Protein 7BQI (pdb70)

Organism: Homo sapiens (NCBI:txid9606)

Sequence (174 aa):
NAESQLQRIIRDLQDAVTELSKEFQEAGEPITDDSTSLHKFSYKLEYLLQFDQKEEKATLLGNKKDYWDYFCACLAKVKGANDGIRFVKSISEELRTSLGKKGRAFIRYSLVHQRLADTLQQQCFMNTTKVTSSDWYYARSPFLQPKLSSDIVGQLYEELTEVQFDLASRGFDLDAAWPTF

Foldseek 3Di:
DLLVVLVVLLVQLLVLLVVLLVVCVVVVHADELQDVSVVSNLVSVQCLQQRQWDWDAPPVGATAGSLVLLCVQACPDPPLCPLVVVLVPDPLQDHNQLSVSSSCLVCLQQLNNLVSLVSSLVPLVSVVVTGDDSRLSVPCVRSVSSSVSSNSSSPGHHDYDPDDDRSVVDRRND

B-factor: mean 19.15, std 7.69, range [8.61, 58.33]

Radius of gyration: 15.4 Å; Cα contacts (8 Å, |Δi|>4): 242; chains: 1; bounding box: 31×48×39 Å

GO terms:
  GO:1901098 positive regulation of autophagosome maturation (P, IMP)
  GO:0005764 lysosome (C, IDA)
  GO:0005770 late endosome (C, IDA)
  GO:0005776 autophagosome (C, IDA)
  GO:0072383 plus-end-directed vesicle transport along microtubule (P, IMP)
  GO:0005515 protein binding (F, IPI)
  GO:0016020 membrane (C, HDA)

Solvent-accessible surface area: 9306 Å² total; per-residue (Å²): 157,29,79,75,88,0,47,105,10,4,121,24,0,68,66,0,1,5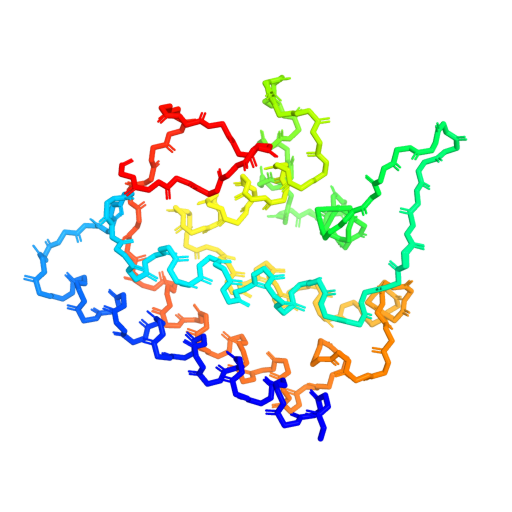0,61,0,29,127,58,34,142,158,57,68,104,44,2,53,12,88,6,116,15,7,60,70,0,2,107,44,1,10,67,0,0,74,22,29,37,57,167,66,57,59,190,166,50,99,178,72,21,0,11,32,0,0,24,58,6,0,30,190,52,206,70,33,7,84,5,3,148,74,0,124,86,34,80,95,16,180,61,16,51,0,49,0,16,7,3,0,11,40,2,3,55,91,57,119,5,1,50,20,0,69,63,0,18,110,50,92,139,16,0,45,61,16,3,119,83,111,0,0,5,55,63,102,181,14,12,73,65,0,8,30,6,1,95,90,6,47,138,4,87,8,94,17,52,84,174,68,65,83,10,31,79,49,5,14,94,185

InterPro domains:
  IPR000306 FYVE zinc finger [PF01363] (1169-1231)
  IPR000306 FYVE zinc finger [SM00064] (1165-1232)
  IPR004012 RUN domain [PF02759] (49-165)
  IPR004012 RUN domain [PS50826] (36-169)
  IPR009038 GOLD domain [PS50866] (1337-1466)
  IPR011011 Zinc finger, FYVE/PHD-type [SSF57903] (1169-1233)
  IPR013083 Zinc finger, RING/FYVE/PHD-type [G3DSA:3.30.40.10] (1159-1238)
  IPR017455 Zinc finger, FYVE-related [PS50178] (1173-1231)
  IPR036598 GOLD domain superfamily [SSF101576] (1362-1476)
  IPR037213 RUN domain superfamily [G3DSA:1.20.58.900] (2-175)
  IPR037213 RUN domain superfamily [SSF140741] (10-172)
  IPR047336 FYCO1, RUN domain [cd17698] (7-164)
  IPR047337 FYCO1, FYVE domain [cd15726] (1170-1227)

Nearest PDB structures (foldseek):
  7bqi-assembly1_A  TM=1.006E+00  e=3.431E-27  Homo sapiens
  2cxf-assembly1_A  TM=8.976E-01  e=2.693E-08  Mus musculus
  2dwg-assembly1_A  TM=8.819E-01  e=3.833E-08  Mus musculus
  8jca-assembly1_B  TM=8.594E-01  e=6.784E-07  Homo sapiens
  4giw-assembly1_B  TM=8.126E-01  e=5.181E-05  Homo sapiens

CATH classification: 1.20.58.900

Secondary structure (DSSP, 8-state):
-HHHHHHHHHHHHHHHHHHHHHHHHHHTS-B-TT-HHHHHHHHHHHHHHHTTBPP-B-TT-PBP-HHHHHHHHHSSSTTS-HHHHHHHT-TT--SHHHHHHHHHHHHHHTT-HHHHHHHHHH-HHHHHHHB-TT-GGG-HHHHHHHHHHHHHHHTS-B---SSSS-TTT-----

Structure (mmCIF, N/CA/C/O backbone):
data_7BQI
#
_entry.id   7BQI
#
_cell.length_a   48.119
_cell.length_b   48.119
_cell.length_c   142.671
_cell.angle_alpha   90.000
_cell.angle_beta   90.000
_cell.angle_gamma   90.000
#
_symmetry.space_group_name_H-M   'P 41 21 2'
#
loop_
_entity.id
_entity.type
_entity.pdbx_description
1 polymer 'FYVE and coiled-coil domain-containing protein 1'
2 water water
#
loop_
_atom_site.group_PDB
_atom_site.id
_atom_site.type_symbol
_atom_site.label_atom_id
_atom_site.label_alt_id
_atom_site.label_comp_id
_atom_site.label_asym_id
_atom_site.label_entity_id
_atom_site.label_seq_id
_atom_site.pdbx_PDB_ins_code
_atom_site.Cartn_x
_atom_site.Cartn_y
_atom_site.Cartn_z
_atom_site.occupancy
_atom_site.B_iso_or_equiv
_atom_site.auth_seq_id
_atom_site.auth_comp_id
_atom_site.auth_asym_id
_atom_site.auth_atom_id
_atom_site.pdbx_PDB_model_num
ATOM 1 N N . ASN A 1 10 ? 43.662 17.144 34.653 1.00 37.31 5 ASN A N 1
ATOM 2 C CA . ASN A 1 10 ? 44.729 17.851 35.439 1.00 36.09 5 ASN A CA 1
ATOM 3 C C . ASN A 1 10 ? 44.360 17.924 36.897 1.00 30.18 5 ASN A C 1
ATOM 4 O O . ASN A 1 10 ? 44.343 16.904 37.648 1.00 29.00 5 ASN A O 1
ATOM 9 N N . ALA A 1 11 ? 44.087 19.167 37.306 1.00 26.98 6 ALA A N 1
ATOM 10 C CA . ALA A 1 11 ? 43.434 19.421 38.571 1.00 25.60 6 ALA A CA 1
ATOM 11 C C . ALA A 1 11 ? 42.156 18.628 38.629 1.00 24.92 6 ALA A C 1
ATOM 12 O O . ALA A 1 11 ? 41.763 18.264 39.721 1.00 22.21 6 ALA A O 1
ATOM 14 N N . GLU A 1 12 ? 41.429 18.451 37.517 1.00 22.22 7 GLU A N 1
ATOM 15 C CA . GLU A 1 12 ? 40.228 17.648 37.430 1.00 21.16 7 GLU A CA 1
ATOM 16 C C . GLU A 1 12 ? 40.538 16.218 37.796 1.00 22.11 7 GLU A C 1
ATOM 17 O O . GLU A 1 12 ? 39.767 15.586 38.533 1.00 19.90 7 GLU A O 1
ATOM 23 N N . SER A 1 13 ? 41.648 15.687 37.278 1.00 20.15 8 SER A N 1
ATOM 24 C CA . SER A 1 13 ? 41.914 14.310 37.553 1.00 21.31 8 SER A CA 1
ATOM 25 C C . SER A 1 13 ? 42.335 14.155 39.031 1.00 16.79 8 SER A C 1
ATOM 26 O O . SER A 1 13 ? 41.883 13.125 39.595 1.00 18.67 8 SER A O 1
ATOM 29 N N . GLN A 1 14 ? 43.127 15.102 39.540 1.00 20.25 9 GLN A N 1
ATOM 30 C CA . GLN A 1 14 ? 43.458 15.069 40.974 1.00 18.50 9 GLN A CA 1
ATOM 31 C C . GLN A 1 14 ? 42.155 15.166 41.861 1.00 18.58 9 GLN A C 1
ATOM 32 O O . GLN A 1 14 ? 41.926 14.351 42.769 1.00 16.88 9 GLN A O 1
ATOM 38 N N . LEU A 1 15 ? 41.213 16.027 41.473 1.00 16.03 10 LEU A N 1
ATOM 39 C CA . LEU A 1 15 ? 39.904 16.121 42.208 1.00 14.99 10 LEU A CA 1
ATOM 40 C C . LEU A 1 15 ? 39.185 14.831 42.259 1.00 16.08 10 LEU A C 1
ATOM 41 O O . LEU A 1 15 ? 38.690 14.427 43.312 1.00 16.31 10 LEU A O 1
ATOM 46 N N . GLN A 1 16 ? 39.041 14.202 41.097 1.00 15.05 11 GLN A N 1
ATOM 47 C CA . GLN A 1 16 ? 38.359 13.001 41.055 1.00 15.60 11 GLN A CA 1
ATOM 48 C C . GLN A 1 16 ? 38.962 11.887 41.930 1.00 14.60 11 GLN A C 1
ATOM 49 O O . GLN A 1 16 ? 38.251 11.094 42.558 1.00 16.52 11 GLN A O 1
ATOM 55 N N . ARG A 1 17 ? 40.304 11.867 41.905 1.00 15.72 12 ARG A N 1
ATOM 56 C CA . ARG A 1 17 ? 40.976 10.927 42.729 1.00 16.22 12 ARG A CA 1
ATOM 57 C C . ARG A 1 17 ? 40.654 11.170 44.245 1.00 13.53 12 ARG A C 1
ATOM 58 O O . ARG A 1 17 ? 40.532 10.251 44.989 1.00 15.34 12 ARG A O 1
ATOM 66 N N . ILE A 1 18 ? 40.712 12.445 44.627 1.00 13.42 13 ILE A N 1
ATOM 67 C CA . ILE A 1 18 ? 40.428 12.783 46.076 1.00 11.83 13 ILE A CA 1
ATOM 68 C C . ILE A 1 18 ? 39.021 12.449 46.454 1.00 13.60 13 ILE A C 1
ATOM 69 O O . ILE A 1 18 ? 38.771 11.861 47.536 1.00 13.86 13 ILE A O 1
ATOM 74 N N . ILE A 1 19 ? 38.050 12.675 45.571 1.00 11.98 14 ILE A N 1
ATOM 75 C CA . ILE A 1 19 ? 36.694 12.253 45.873 1.00 13.77 14 ILE A CA 1
ATOM 76 C C . ILE A 1 19 ? 36.627 10.739 46.068 1.00 14.60 14 ILE A C 1
ATOM 77 O O . ILE A 1 19 ? 35.973 10.270 46.971 1.00 15.35 14 ILE A O 1
ATOM 82 N N . ARG A 1 20 ? 37.367 9.946 45.220 1.00 15.63 15 ARG A N 1
ATOM 83 C CA . ARG A 1 20 ? 37.403 8.525 45.452 1.00 15.93 15 ARG A CA 1
ATOM 84 C C . ARG A 1 20 ? 38.083 8.146 46.741 1.00 14.02 15 ARG A C 1
ATOM 85 O O . ARG A 1 20 ? 37.617 7.198 47.351 1.00 17.77 15 ARG A O 1
ATOM 93 N N . ASP A 1 21 ? 39.179 8.830 47.030 1.00 13.84 16 ASP A N 1
ATOM 94 C CA . ASP A 1 21 ? 39.860 8.611 48.322 1.00 14.36 16 ASP A CA 1
ATOM 95 C C . ASP A 1 21 ? 38.884 8.851 49.523 1.00 15.67 16 ASP A C 1
ATOM 96 O O . ASP A 1 21 ? 38.957 8.104 50.515 1.00 16.14 16 ASP A O 1
ATOM 101 N N . LEU A 1 22 ? 38.105 9.921 49.463 1.00 14.76 17 LEU A N 1
ATOM 102 C CA . LEU A 1 22 ? 37.148 10.181 50.484 1.00 14.49 17 LEU A CA 1
ATOM 103 C C . LEU A 1 22 ? 36.219 9.015 50.595 1.00 16.71 17 LEU A C 1
ATOM 104 O O . LEU A 1 22 ? 35.946 8.555 51.712 1.00 15.42 17 LEU A O 1
ATOM 109 N N . GLN A 1 23 ? 35.658 8.492 49.474 1.00 16.20 18 GLN A N 1
ATOM 110 C CA . GLN A 1 23 ? 34.875 7.295 49.499 1.00 17.64 18 GLN A CA 1
ATOM 111 C C . GLN A 1 23 ? 35.539 6.049 50.144 1.00 19.88 18 GLN A C 1
ATOM 112 O O . GLN A 1 23 ? 34.926 5.336 50.929 1.00 20.95 18 GLN A O 1
ATOM 118 N N . ASP A 1 24 ? 36.785 5.854 49.829 1.00 17.39 19 ASP A N 1
ATOM 119 C CA . ASP A 1 24 ? 37.541 4.697 50.385 1.00 17.98 19 ASP A CA 1
ATOM 120 C C . ASP A 1 24 ? 37.748 4.925 51.891 1.00 16.27 19 ASP A C 1
ATOM 121 O O . ASP A 1 24 ? 37.625 4.003 52.662 1.00 19.99 19 ASP A O 1
ATOM 126 N N . ALA A 1 25 ? 37.959 6.202 52.315 1.00 15.87 20 ALA A N 1
ATOM 127 C CA . ALA A 1 25 ? 38.098 6.442 53.745 1.00 15.08 20 ALA A CA 1
ATOM 128 C C . ALA A 1 25 ? 36.769 6.157 54.459 1.00 14.43 20 ALA A C 1
ATOM 129 O O . ALA A 1 25 ? 36.781 5.603 55.563 1.00 15.10 20 ALA A O 1
ATOM 131 N N . VAL A 1 26 ? 35.630 6.575 53.893 1.00 14.02 21 VAL A N 1
ATOM 132 C CA . VAL A 1 26 ? 34.335 6.335 54.384 1.00 15.96 21 VAL A CA 1
ATOM 133 C C . VAL A 1 26 ? 34.078 4.827 54.509 1.00 14.67 21 VAL A C 1
ATOM 134 O O . VAL A 1 26 ? 33.650 4.351 55.535 1.00 17.90 21 VAL A O 1
ATOM 138 N N . THR A 1 27 ? 34.367 4.103 53.424 1.00 17.32 22 THR A N 1
ATOM 139 C CA . THR A 1 27 ? 34.200 2.650 53.542 1.00 19.20 22 THR A CA 1
ATOM 140 C C . THR A 1 27 ? 35.106 2.030 54.617 1.00 15.64 22 THR A C 1
ATOM 141 O O . THR A 1 27 ? 34.655 1.129 55.266 1.00 18.82 22 THR A O 1
ATOM 145 N N . GLU A 1 28 ? 36.372 2.402 54.678 1.00 16.03 23 GLU A N 1
ATOM 146 C CA . GLU A 1 28 ? 37.238 1.986 55.743 1.00 15.79 23 GLU A CA 1
ATOM 147 C C . GLU A 1 28 ? 36.632 2.218 57.142 1.00 17.46 23 GLU A C 1
ATOM 148 O O . GLU A 1 28 ? 36.687 1.335 57.986 1.00 20.21 23 GLU A O 1
ATOM 154 N N . LEU A 1 29 ? 35.991 3.392 57.389 1.00 18.47 24 LEU A N 1
ATOM 155 C CA . LEU A 1 29 ? 35.499 3.773 58.695 1.00 16.76 24 LEU A CA 1
ATOM 156 C C . LEU A 1 29 ? 34.311 2.914 58.936 1.00 17.99 24 LEU A C 1
ATOM 157 O O . LEU A 1 29 ? 34.165 2.418 60.052 1.00 19.30 24 LEU A O 1
ATOM 162 N N . SER A 1 30 ? 33.496 2.678 57.909 1.00 18.44 25 SER A N 1
ATOM 163 C CA . SER A 1 30 ? 32.316 1.843 58.079 1.00 20.94 25 SER A CA 1
ATOM 164 C C . SER A 1 30 ? 32.733 0.373 58.445 1.00 24.34 25 SER A C 1
ATOM 165 O O . SER A 1 30 ? 32.140 -0.216 59.353 1.00 25.15 25 SER A O 1
ATOM 168 N N . LYS A 1 31 ? 33.805 -0.113 57.802 1.00 20.21 26 LYS A N 1
ATOM 169 C CA . LYS A 1 31 ? 34.315 -1.485 58.032 1.00 23.53 26 LYS A CA 1
ATOM 170 C C . LYS A 1 31 ? 34.975 -1.545 59.366 1.00 26.17 26 LYS A C 1
ATOM 171 O O . LYS A 1 31 ? 34.737 -2.503 60.141 1.00 26.23 26 LYS A O 1
ATOM 177 N N . GLU A 1 32 ? 35.774 -0.491 59.705 1.00 23.23 27 GLU A N 1
ATOM 178 C CA . GLU A 1 32 ? 36.494 -0.482 60.957 1.00 24.68 27 GLU A CA 1
ATOM 179 C C . GLU A 1 32 ? 35.478 -0.514 62.097 1.00 25.06 27 GLU A C 1
ATOM 180 O O . GLU A 1 32 ? 35.725 -1.097 63.161 1.00 26.62 27 GLU A O 1
ATOM 186 N N . PHE A 1 33 ? 34.366 0.209 61.913 1.00 26.27 28 PHE A N 1
ATOM 187 C CA . PHE A 1 33 ? 33.297 0.344 62.865 1.00 23.24 28 PHE A CA 1
ATOM 188 C C . PHE A 1 33 ? 32.679 -1.032 63.098 1.00 24.63 28 PHE A C 1
ATOM 189 O O . PHE A 1 33 ? 32.506 -1.440 64.252 1.00 28.48 28 PHE A O 1
ATOM 197 N N . GLN A 1 34 ? 32.276 -1.650 61.993 1.00 30.54 29 GLN A N 1
ATOM 198 C CA . GLN A 1 34 ? 31.689 -2.978 61.937 1.00 29.38 29 GLN A CA 1
ATOM 199 C C . GLN A 1 34 ? 32.602 -3.983 62.610 1.00 30.21 29 GLN A C 1
ATOM 200 O O . GLN A 1 34 ? 32.186 -4.760 63.418 1.00 32.90 29 GLN A O 1
ATOM 206 N N . GLU A 1 35 ? 33.902 -3.952 62.254 1.00 30.75 30 GLU A N 1
ATOM 207 C CA . GLU A 1 35 ? 34.944 -4.834 62.827 1.00 30.92 30 GLU A CA 1
ATOM 208 C C . GLU A 1 35 ? 35.188 -4.646 64.328 1.00 30.62 30 GLU A C 1
ATOM 209 O O . GLU A 1 35 ? 35.314 -5.650 65.083 1.00 35.27 30 GLU A O 1
ATOM 215 N N . ALA A 1 36 ? 35.332 -3.393 64.754 1.00 31.61 31 ALA A N 1
ATOM 216 C CA . ALA A 1 36 ? 35.677 -2.996 66.138 1.00 29.66 31 ALA A CA 1
ATOM 217 C C . ALA A 1 36 ? 34.510 -3.183 67.050 1.00 33.73 31 ALA A C 1
ATOM 218 O O . ALA A 1 36 ? 34.689 -3.472 68.231 1.00 35.76 31 ALA A O 1
ATOM 220 N N . GLY A 1 37 ? 33.315 -2.951 66.499 1.00 33.78 32 GLY A N 1
ATOM 221 C CA . GLY A 1 37 ? 32.069 -3.140 67.241 1.00 35.80 32 GLY A CA 1
ATOM 222 C C . GLY A 1 37 ? 31.849 -2.052 68.259 1.00 34.46 32 GLY A C 1
ATOM 223 O O . GLY A 1 37 ? 31.051 -2.203 69.208 1.00 31.40 32 GLY A O 1
ATOM 224 N N . GLU A 1 38 ? 32.525 -0.924 68.022 1.00 31.88 33 GLU A N 1
ATOM 225 C CA . GLU A 1 38 ? 32.510 0.228 68.895 1.00 25.19 33 GLU A CA 1
ATOM 226 C C . GLU A 1 38 ? 32.795 1.495 68.092 1.00 24.36 33 GLU A C 1
ATOM 227 O O . GLU A 1 38 ? 33.347 1.412 66.952 1.00 26.39 33 GLU A O 1
ATOM 233 N N . PRO A 1 39 ? 32.499 2.640 68.663 1.00 20.06 34 PRO A N 1
ATOM 234 C CA . PRO A 1 39 ? 32.791 3.944 67.947 1.00 21.52 34 PRO A CA 1
ATOM 235 C C . PRO A 1 39 ? 34.232 4.124 67.571 1.00 20.52 34 PRO A C 1
ATOM 236 O O . PRO A 1 39 ? 35.164 3.715 68.248 1.00 21.17 34 PRO A O 1
ATOM 240 N N . ILE A 1 40 ? 34.386 4.858 66.410 1.00 18.09 35 ILE A N 1
ATOM 241 C CA . ILE A 1 40 ? 35.703 5.198 65.904 1.00 18.21 35 ILE A CA 1
ATOM 242 C C . ILE A 1 40 ? 36.337 6.129 66.861 1.00 15.77 35 ILE A C 1
ATOM 243 O O . ILE A 1 40 ? 35.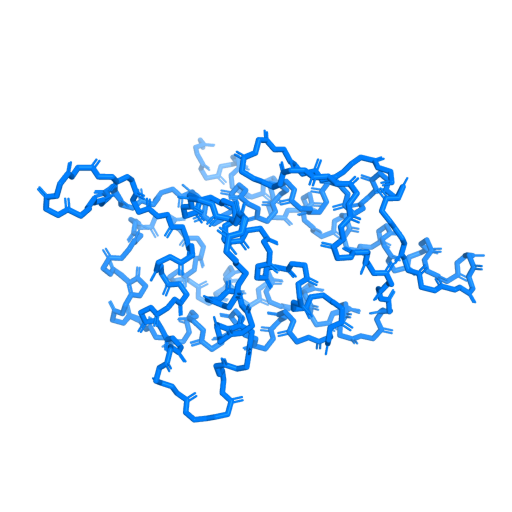677 7.112 67.410 1.00 18.99 35 ILE A O 1
ATOM 248 N N . THR A 1 41 ? 37.589 5.949 67.074 1.00 17.84 36 THR A N 1
ATOM 249 C CA . THR A 1 41 ? 38.376 6.769 67.919 1.00 15.44 36 THR A CA 1
ATOM 250 C C . THR A 1 41 ? 39.558 7.527 67.277 1.00 15.40 36 THR A C 1
ATOM 251 O O . THR A 1 41 ? 39.796 7.259 66.073 1.00 14.86 36 THR A O 1
ATOM 255 N N . ASP A 1 42 ? 40.287 8.401 67.922 1.00 15.84 37 ASP A N 1
ATOM 256 C CA . ASP A 1 42 ? 41.351 9.176 67.348 1.00 19.32 37 ASP A CA 1
ATOM 257 C C . ASP A 1 42 ? 42.618 8.454 66.876 1.00 17.30 37 ASP A C 1
ATOM 258 O O . ASP A 1 42 ? 43.510 9.014 66.201 1.00 19.29 37 ASP A O 1
ATOM 263 N N . ASP A 1 43 ? 42.682 7.203 67.253 1.00 17.70 38 ASP A N 1
ATOM 264 C CA . ASP A 1 43 ? 43.831 6.411 66.756 1.00 18.95 38 ASP A CA 1
ATOM 265 C C . ASP A 1 43 ? 43.531 5.731 65.419 1.00 18.76 38 ASP A C 1
ATOM 266 O O . ASP A 1 43 ? 44.340 4.942 64.885 1.00 19.39 38 ASP A O 1
ATOM 271 N N . SER A 1 44 ? 42.337 5.958 64.855 1.00 14.38 39 SER A N 1
ATOM 272 C CA . SER A 1 44 ? 42.002 5.413 63.543 1.00 14.27 39 SER A CA 1
ATOM 273 C C . SER A 1 44 ? 42.719 6.099 62.420 1.00 13.85 39 SER A C 1
ATOM 274 O O . SER A 1 44 ? 42.542 7.291 62.152 1.00 13.46 39 SER A O 1
ATOM 277 N N . THR A 1 45 ? 43.640 5.418 61.696 1.00 14.42 40 THR A N 1
ATOM 278 C CA . THR A 1 45 ? 44.297 5.979 60.570 1.00 15.86 40 THR A CA 1
ATOM 279 C C . THR A 1 45 ? 43.362 6.293 59.396 1.00 14.36 40 THR A C 1
ATOM 280 O O . THR A 1 45 ? 43.637 7.181 58.541 1.00 13.94 40 THR A O 1
ATOM 284 N N . SER A 1 46 ? 42.246 5.652 59.401 1.00 12.53 41 SER A N 1
ATOM 285 C CA . SER A 1 46 ? 41.275 5.958 58.394 1.00 14.60 41 SER A CA 1
ATOM 286 C C . SER A 1 46 ? 40.477 7.211 58.719 1.00 13.24 41 SER A C 1
ATOM 287 O O . SER A 1 46 ? 40.113 7.963 57.765 1.00 12.64 41 SER A O 1
ATOM 290 N N . LEU A 1 47 ? 40.239 7.533 60.008 1.00 12.87 42 LEU A N 1
ATOM 291 C CA . LEU A 1 47 ? 39.712 8.851 60.368 1.00 12.27 42 LEU A CA 1
ATOM 292 C C . LEU A 1 47 ? 40.675 9.860 59.975 1.00 12.21 42 LEU A C 1
ATOM 293 O O . LEU A 1 47 ? 40.266 10.974 59.463 1.00 11.73 42 LEU A O 1
ATOM 298 N N . HIS A 1 48 ? 41.968 9.666 60.194 1.00 11.67 43 HIS A N 1
ATOM 299 C CA . HIS A 1 48 ? 42.950 10.556 59.778 1.00 12.06 43 HIS A CA 1
ATOM 300 C C . HIS A 1 48 ? 42.978 10.810 58.298 1.00 11.29 43 HIS A C 1
ATOM 301 O O . HIS A 1 48 ? 42.984 11.984 57.863 1.00 11.35 43 HIS A O 1
ATOM 308 N N . LYS A 1 49 ? 42.914 9.740 57.517 1.00 11.33 44 LYS A N 1
ATOM 309 C CA . LYS A 1 49 ? 42.848 9.923 56.061 1.00 12.29 44 LYS A CA 1
ATOM 310 C C . LYS A 1 49 ? 41.529 10.681 55.686 1.00 12.75 44 LYS A C 1
ATOM 311 O O . LYS A 1 49 ? 41.594 11.578 54.859 1.00 11.77 44 LYS A O 1
ATOM 317 N N . PHE A 1 50 ? 40.381 10.270 56.189 1.00 12.39 45 PHE A N 1
ATOM 318 C CA . PHE A 1 50 ? 39.161 10.970 55.938 1.00 12.74 45 PHE A CA 1
ATOM 319 C C . PHE A 1 50 ? 39.248 12.422 56.155 1.00 12.07 45 PHE A C 1
ATOM 320 O O . PHE A 1 50 ? 38.828 13.280 55.340 1.00 11.13 45 PHE A O 1
ATOM 328 N N . SER A 1 51 ? 39.848 12.807 57.306 1.00 10.64 46 SER A N 1
ATOM 329 C CA . SER A 1 51 ? 39.968 14.197 57.679 1.00 10.74 46 SER A CA 1
ATOM 330 C C . SER A 1 51 ? 40.752 14.952 56.672 1.00 11.94 46 SER A C 1
ATOM 331 O O . SER A 1 51 ? 40.428 16.059 56.255 1.00 11.80 46 SER A O 1
ATOM 334 N N . TYR A 1 52 ? 41.909 14.448 56.283 1.00 11.31 47 TYR A N 1
ATOM 335 C CA . TYR A 1 52 ? 42.723 15.049 55.289 1.00 11.48 47 TYR A CA 1
ATOM 336 C C . TYR A 1 52 ? 42.071 15.135 53.891 1.00 10.04 47 TYR A C 1
ATOM 337 O O . TYR A 1 52 ? 42.273 16.177 53.242 1.00 11.46 47 TYR A O 1
ATOM 346 N N . LYS A 1 53 ? 41.371 14.100 53.503 1.00 10.22 48 LYS A N 1
ATOM 347 C CA . LYS A 1 53 ? 40.711 14.184 52.184 1.00 10.44 48 LYS A CA 1
ATOM 348 C C . LYS A 1 53 ? 39.593 15.215 52.161 1.00 10.34 48 LYS A C 1
ATOM 349 O O . LYS A 1 53 ? 39.472 15.993 51.209 1.00 11.28 48 LYS A O 1
ATOM 355 N N . LEU A 1 54 ? 38.856 15.264 53.237 1.00 11.28 49 LEU A N 1
ATOM 356 C CA . LEU A 1 54 ? 37.777 16.288 53.308 1.00 10.09 49 LEU A CA 1
ATOM 357 C C . LEU A 1 54 ? 38.299 17.616 53.366 1.00 10.32 49 LEU A C 1
ATOM 358 O O . LEU A 1 54 ? 37.858 18.564 52.654 1.00 10.36 49 LEU A O 1
ATOM 363 N N . GLU A 1 55 ? 39.444 17.848 54.096 1.00 9.54 50 GLU A N 1
ATOM 364 C CA . GLU A 1 55 ? 40.052 19.118 54.117 1.00 10.71 50 GLU A CA 1
ATOM 365 C C . GLU A 1 55 ? 40.585 19.506 52.737 1.00 10.40 50 GLU A C 1
ATOM 366 O O . GLU A 1 55 ? 40.484 20.695 52.379 1.00 11.00 50 GLU A O 1
ATOM 372 N N . TYR A 1 56 ? 41.226 18.589 52.041 1.00 11.22 51 TYR A N 1
ATOM 373 C CA . TYR A 1 56 ? 41.615 18.830 50.645 1.00 13.28 51 TYR A CA 1
ATOM 374 C C . TYR A 1 56 ? 40.474 19.389 49.837 1.00 10.48 51 TYR A C 1
ATOM 375 O O . TYR A 1 56 ? 40.602 20.415 49.179 1.00 12.19 51 TYR A O 1
ATOM 384 N N . LEU A 1 57 ? 39.347 18.731 49.921 1.00 10.56 52 LEU A N 1
ATOM 385 C CA . LEU A 1 57 ? 38.167 19.187 49.128 1.00 11.43 52 LEU A CA 1
ATOM 386 C C . LEU A 1 57 ? 37.734 20.560 49.576 1.00 11.55 52 LEU A C 1
ATOM 387 O O . LEU A 1 57 ? 37.442 21.462 48.744 1.00 12.25 52 LEU A O 1
ATOM 392 N N . LEU A 1 58 ? 37.746 20.826 50.896 1.00 10.01 53 LEU A N 1
ATOM 393 C CA . LEU A 1 58 ? 37.323 22.095 51.430 1.00 9.63 53 LEU A CA 1
ATOM 394 C C . LEU A 1 58 ? 38.179 23.227 51.045 1.00 11.21 53 LEU A C 1
ATOM 395 O O . LEU A 1 58 ? 37.790 24.413 51.117 1.00 11.82 53 LEU A O 1
ATOM 400 N N . GLN A 1 59 ? 39.456 22.927 50.749 1.00 12.00 54 GLN A N 1
ATOM 401 C CA . GLN A 1 59 ? 40.452 23.933 50.417 1.00 13.41 54 GLN A CA 1
ATOM 402 C C . GLN A 1 59 ? 40.612 24.021 48.866 1.00 14.21 54 GLN A C 1
ATOM 403 O O . GLN A 1 59 ? 41.393 24.925 48.434 1.00 16.17 54 GLN A O 1
ATOM 409 N N . PHE A 1 60 ? 40.009 23.163 48.109 1.00 13.28 55 PHE A N 1
ATOM 410 C CA . PHE A 1 60 ? 40.225 23.031 46.668 1.00 13.99 55 PHE A CA 1
ATOM 411 C C . PHE A 1 60 ? 39.558 24.129 45.939 1.00 15.38 55 PHE A C 1
ATOM 412 O O . PHE A 1 60 ? 38.358 24.247 45.980 1.00 14.62 55 PHE A O 1
ATOM 420 N N . ASP A 1 61 ? 40.348 24.908 45.168 1.00 15.44 56 ASP A N 1
ATOM 421 C CA . ASP A 1 61 ? 39.826 26.044 44.400 1.00 17.06 56 ASP A CA 1
ATOM 422 C C . ASP A 1 61 ? 39.089 27.060 45.274 1.00 15.50 56 ASP A C 1
ATOM 423 O O . ASP A 1 61 ? 38.126 27.695 44.940 1.00 13.91 56 ASP A O 1
ATOM 428 N N . GLN A 1 62 ? 39.565 27.203 46.524 1.00 17.65 57 GLN A N 1
ATOM 429 C CA . GLN A 1 62 ? 39.016 28.097 47.477 1.00 16.89 57 GLN A CA 1
ATOM 430 C C . GLN A 1 62 ? 39.463 29.449 47.145 1.00 17.60 57 GLN A C 1
ATOM 431 O O . GLN A 1 62 ? 40.718 29.619 46.955 1.00 19.66 57 GLN A O 1
ATOM 437 N N . LYS A 1 63 ? 38.628 30.456 47.112 1.00 17.59 58 LYS A N 1
ATOM 438 C CA . LYS A 1 63 ? 39.023 31.840 46.961 1.00 20.26 58 LYS A CA 1
ATOM 439 C C . LYS A 1 63 ? 39.766 32.294 48.211 1.00 20.47 58 LYS A C 1
ATOM 440 O O . LYS A 1 63 ? 39.396 31.873 49.334 1.00 22.92 58 LYS A O 1
ATOM 446 N N A GLU A 1 64 ? 40.753 33.170 48.053 0.50 22.41 59 GLU A N 1
ATOM 447 N N B GLU A 1 64 ? 40.899 32.972 48.088 0.50 21.69 59 GLU A N 1
ATOM 448 C CA A GLU A 1 64 ? 41.556 33.608 49.189 0.50 23.18 59 GLU A CA 1
ATOM 449 C CA B GLU A 1 64 ? 41.670 33.366 49.295 0.50 21.34 59 GLU A CA 1
ATOM 450 C C A GLU A 1 64 ? 40.875 34.754 49.862 0.50 22.19 59 GLU A C 1
ATOM 451 C C B GLU A 1 64 ? 41.086 34.656 49.897 0.50 20.49 59 GLU A C 1
ATOM 452 O O A GLU A 1 64 ? 40.435 35.723 49.176 0.50 23.63 59 GLU A O 1
ATOM 453 O O B GLU A 1 64 ? 40.994 35.642 49.209 0.50 20.23 59 GLU A O 1
ATOM 464 N N . LYS A 1 65 ? 40.753 34.664 51.210 1.00 19.21 60 LYS A N 1
ATOM 465 C CA . LYS A 1 65 ? 40.118 35.767 51.931 1.00 18.49 60 LYS A CA 1
ATOM 466 C C . LYS A 1 65 ? 40.810 35.985 53.268 1.00 16.46 60 LYS A C 1
ATOM 467 O O . LYS A 1 65 ? 41.398 35.071 53.778 1.00 17.26 60 LYS A O 1
ATOM 473 N N . ALA A 1 66 ? 40.626 37.191 53.804 1.00 18.08 61 ALA A N 1
ATOM 474 C CA . ALA A 1 66 ? 41.317 37.564 55.046 1.00 18.62 61 ALA A CA 1
ATOM 475 C C . ALA A 1 66 ? 40.416 38.544 55.799 1.00 18.16 61 ALA A C 1
ATOM 476 O O . ALA A 1 66 ? 39.584 39.233 55.201 1.00 21.08 61 ALA A O 1
ATOM 478 N N . THR A 1 67 ? 40.636 38.753 57.108 1.00 19.82 62 THR A N 1
ATOM 479 C CA . THR A 1 67 ? 40.036 39.886 57.892 1.00 22.73 62 THR A CA 1
ATOM 480 C C . THR A 1 67 ? 40.701 41.223 57.571 1.00 24.90 62 THR A C 1
ATOM 481 O O . THR A 1 67 ? 41.733 41.172 56.955 1.00 18.00 62 THR A O 1
ATOM 485 N N . LEU A 1 68 ? 40.219 42.388 58.015 1.00 22.10 63 LEU A N 1
ATOM 486 C CA . LEU A 1 68 ? 40.875 43.625 57.726 1.00 22.73 63 LEU A CA 1
ATOM 487 C C . LEU A 1 68 ? 42.242 43.742 58.393 1.00 18.88 63 LEU A C 1
ATOM 488 O O . LEU A 1 68 ? 43.079 44.455 57.845 1.00 25.45 63 LEU A O 1
ATOM 493 N N . LEU A 1 69 ? 42.521 42.988 59.435 1.00 20.23 64 LEU A N 1
ATOM 494 C CA . LEU A 1 69 ? 43.881 42.824 60.052 1.00 22.34 64 LEU A CA 1
ATOM 495 C C . LEU A 1 69 ? 44.809 41.806 59.386 1.00 18.00 64 LEU A C 1
ATOM 496 O O . LEU A 1 69 ? 45.986 41.728 59.743 1.00 17.93 64 LEU A O 1
ATOM 501 N N . GLY A 1 70 ? 44.308 41.104 58.400 1.00 17.46 65 GLY A N 1
ATOM 502 C CA . GLY A 1 70 ? 45.117 40.218 57.608 1.00 16.58 65 GLY A CA 1
ATOM 503 C C . GLY A 1 70 ? 45.149 38.755 57.968 1.00 15.51 65 GLY A C 1
ATOM 504 O O . GLY A 1 70 ? 45.831 37.986 57.365 1.00 16.87 65 GLY A O 1
ATOM 505 N N . ASN A 1 71 ? 44.351 38.390 58.963 1.00 17.38 66 ASN A N 1
ATOM 506 C CA . ASN A 1 71 ? 44.359 37.014 59.345 1.00 18.46 66 ASN A CA 1
ATOM 507 C C . ASN A 1 71 ? 43.644 36.163 58.308 1.00 19.19 66 ASN A C 1
ATOM 508 O O . ASN A 1 71 ? 42.657 36.642 57.757 1.00 20.06 66 ASN A O 1
ATOM 513 N N . LYS A 1 72 ? 44.118 34.949 58.104 1.00 19.21 67 LYS A N 1
ATOM 514 C CA . LYS A 1 72 ? 43.599 34.099 57.111 1.00 20.98 67 LYS A CA 1
ATOM 515 C C . LYS A 1 72 ? 42.192 33.619 57.422 1.00 18.47 67 LYS A C 1
ATOM 516 O O . LYS A 1 72 ? 41.957 33.161 58.557 1.00 20.72 67 LYS A O 1
ATOM 522 N N . LYS A 1 73 ? 41.315 33.684 56.458 1.00 16.65 68 LYS A N 1
ATOM 523 C CA . LYS A 1 73 ? 39.991 33.014 56.606 1.00 17.59 68 LYS A CA 1
ATOM 524 C C . LYS A 1 73 ? 40.205 31.637 55.906 1.00 17.03 68 LYS A C 1
ATOM 525 O O . LYS A 1 73 ? 41.081 31.412 55.016 1.00 17.73 68 LYS A O 1
ATOM 531 N N . ASP A 1 74 ? 39.348 30.655 56.185 1.00 13.07 69 ASP A N 1
ATOM 532 C CA . ASP A 1 74 ? 39.399 29.354 55.588 1.00 12.92 69 ASP A CA 1
ATOM 533 C C . ASP A 1 74 ? 37.976 28.781 55.585 1.00 10.31 69 ASP A C 1
ATOM 534 O O . ASP A 1 74 ? 37.014 29.466 55.764 1.00 11.80 69 ASP A O 1
ATOM 539 N N . TYR A 1 75 ? 37.907 27.461 55.379 1.00 10.47 70 TYR A N 1
ATOM 540 C CA . TYR A 1 75 ? 36.570 26.875 55.275 1.00 10.18 70 TYR A CA 1
ATOM 541 C C . TYR A 1 75 ? 35.671 27.021 56.483 1.00 9.01 70 TYR A C 1
ATOM 542 O O . TYR A 1 75 ? 34.451 27.036 56.325 1.00 9.41 70 TYR A O 1
ATOM 551 N N . TRP A 1 76 ? 36.243 27.190 57.675 1.00 9.56 71 TRP A N 1
ATOM 552 C CA . TRP A 1 76 ? 35.457 27.492 58.831 1.00 9.76 71 TRP A CA 1
ATOM 553 C C . TRP A 1 76 ? 34.622 28.717 58.592 1.00 9.90 71 TRP A C 1
ATOM 554 O O . TRP A 1 76 ? 33.420 28.823 58.987 1.00 9.89 71 TRP A O 1
ATOM 565 N N . ASP A 1 77 ? 35.193 29.759 57.977 1.00 10.56 72 ASP A N 1
ATOM 566 C CA . ASP A 1 77 ? 34.557 30.992 57.726 1.00 11.38 72 ASP A CA 1
ATOM 567 C C . ASP A 1 77 ? 33.441 30.812 56.660 1.00 11.63 72 ASP A C 1
ATOM 568 O O . ASP A 1 77 ? 32.385 31.433 56.765 1.0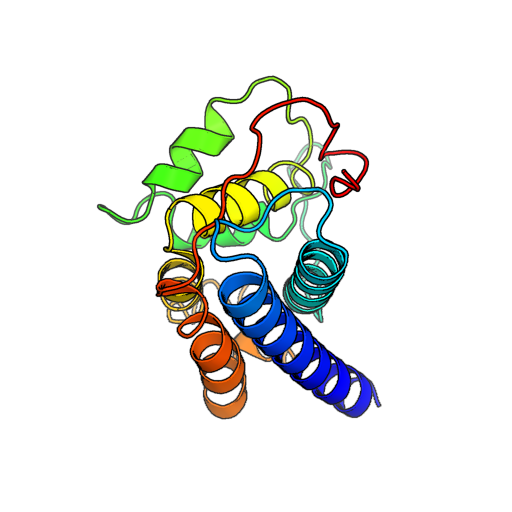0 12.53 72 ASP A O 1
ATOM 573 N N . TYR A 1 78 ? 33.676 29.932 55.692 1.00 10.26 73 TYR A N 1
ATOM 574 C CA . TYR A 1 78 ? 32.603 29.517 54.757 1.00 11.28 73 TYR A CA 1
ATOM 575 C C . TYR A 1 78 ? 31.450 28.886 55.486 1.00 10.04 73 TYR A C 1
ATOM 576 O O . TYR A 1 78 ? 30.277 29.245 55.265 1.00 10.98 73 TYR A O 1
ATOM 585 N N . PHE A 1 79 ? 31.707 27.980 56.430 1.00 9.75 74 PHE A N 1
ATOM 586 C CA . PHE A 1 79 ? 30.648 27.348 57.165 1.00 10.94 74 PHE A CA 1
ATOM 587 C C . PHE A 1 79 ? 29.892 28.381 57.958 1.00 11.26 74 PHE A C 1
ATOM 588 O O . PHE A 1 79 ? 28.623 28.321 58.036 1.00 12.22 74 PHE A O 1
ATOM 596 N N . CYS A 1 80 ? 30.549 29.302 58.601 1.00 10.92 75 CYS A N 1
ATOM 597 C CA . CYS A 1 80 ? 29.856 30.365 59.370 1.00 11.47 75 CYS A CA 1
ATOM 598 C C . CYS A 1 80 ? 28.932 31.208 58.442 1.00 11.58 75 CYS A C 1
ATOM 599 O O . CYS A 1 80 ? 27.778 31.504 58.821 1.00 12.65 75 CYS A O 1
ATOM 602 N N . ALA A 1 81 ? 29.443 31.561 57.321 1.00 12.63 76 ALA A N 1
ATOM 603 C CA . ALA A 1 81 ? 28.695 32.360 56.345 1.00 12.53 76 ALA A CA 1
ATOM 604 C C . ALA A 1 81 ? 27.438 31.632 55.889 1.00 13.04 76 ALA A C 1
ATOM 605 O O . ALA A 1 81 ? 26.353 32.196 55.690 1.00 16.51 76 ALA A O 1
ATOM 607 N N . CYS A 1 82 ? 27.518 30.307 55.742 1.00 11.07 77 CYS A N 1
ATOM 608 C CA . CYS A 1 82 ? 26.362 29.495 55.331 1.00 12.15 77 CYS A CA 1
ATOM 609 C C . CYS A 1 82 ? 25.448 29.241 56.462 1.00 13.64 77 CYS A C 1
ATOM 610 O O . CYS A 1 82 ? 24.176 29.245 56.283 1.00 17.87 77 CYS A O 1
ATOM 613 N N . LEU A 1 83 ? 25.892 28.994 57.627 1.00 14.29 78 LEU A N 1
ATOM 614 C CA . LEU A 1 83 ? 25.089 28.400 58.694 1.00 16.10 78 LEU A CA 1
ATOM 615 C C . LEU A 1 83 ? 24.972 29.216 60.069 1.00 18.06 78 LEU A C 1
ATOM 616 O O . LEU A 1 83 ? 24.169 28.797 60.974 1.00 20.15 78 LEU A O 1
ATOM 621 N N . ALA A 1 84 ? 25.743 30.247 60.363 1.00 18.97 79 ALA A N 1
ATOM 622 C CA . ALA A 1 84 ? 25.810 30.791 61.731 1.00 22.91 79 ALA A CA 1
ATOM 623 C C . ALA A 1 84 ? 24.438 31.282 62.144 1.00 22.74 79 ALA A C 1
ATOM 624 O O . ALA A 1 84 ? 24.096 31.334 63.307 1.00 25.31 79 ALA A O 1
ATOM 626 N N . LYS A 1 85 ? 23.717 31.753 61.154 1.00 27.17 80 LYS A N 1
ATOM 627 C CA . LYS A 1 85 ? 22.334 32.164 61.334 1.00 33.37 80 LYS A CA 1
ATOM 628 C C . LYS A 1 85 ? 21.761 31.273 60.326 1.00 40.90 80 LYS A C 1
ATOM 629 O O . LYS A 1 85 ? 21.849 31.571 59.122 1.00 46.58 80 LYS A O 1
ATOM 635 N N . VAL A 1 86 ? 21.374 30.092 60.800 1.00 35.65 81 VAL A N 1
ATOM 636 C CA . VAL A 1 86 ? 20.367 29.263 60.163 1.00 37.91 81 VAL A CA 1
ATOM 637 C C . VAL A 1 86 ? 19.861 28.515 61.371 1.00 37.37 81 VAL A C 1
ATOM 638 O O . VAL A 1 86 ? 20.628 27.778 62.020 1.00 28.63 81 VAL A O 1
ATOM 642 N N . LYS A 1 87 ? 18.601 28.764 61.756 1.00 40.82 82 LYS A N 1
ATOM 643 C CA . LYS A 1 87 ? 18.124 28.229 63.008 1.00 34.60 82 LYS A CA 1
ATOM 644 C C . LYS A 1 87 ? 18.103 26.704 62.894 1.00 28.31 82 LYS A C 1
ATOM 645 O O . LYS A 1 87 ? 17.712 26.079 61.885 1.00 29.87 82 LYS A O 1
ATOM 651 N N . GLY A 1 88 ? 18.561 26.121 63.936 1.00 23.53 83 GLY A N 1
ATOM 652 C CA . GLY A 1 88 ? 18.756 24.754 64.015 1.00 25.00 83 GLY A CA 1
ATOM 653 C C . GLY A 1 88 ? 20.057 24.196 63.562 1.00 24.00 83 GLY A C 1
ATOM 654 O O . GLY A 1 88 ? 20.362 23.067 63.940 1.00 29.57 83 GLY A O 1
ATOM 655 N N . ALA A 1 89 ? 20.804 24.957 62.762 1.00 20.64 84 ALA A N 1
ATOM 656 C CA . ALA A 1 89 ? 22.002 24.548 62.007 1.00 20.73 84 ALA A CA 1
ATOM 657 C C . ALA A 1 89 ? 23.303 24.997 62.577 1.00 19.54 84 ALA A C 1
ATOM 658 O O . ALA A 1 89 ? 24.363 24.712 61.995 1.00 20.86 84 ALA A O 1
ATOM 660 N N . ASN A 1 90 ? 23.256 25.772 63.635 1.00 17.81 85 ASN A N 1
ATOM 661 C CA . ASN A 1 90 ? 24.407 26.415 64.220 1.00 16.64 85 ASN A CA 1
ATOM 662 C C . ASN A 1 90 ? 24.864 25.902 65.531 1.00 15.72 85 ASN A C 1
ATOM 663 O O . ASN A 1 90 ? 25.740 26.452 66.175 1.00 14.92 85 ASN A O 1
ATOM 668 N N . ASP A 1 91 ? 24.449 24.690 65.944 1.00 15.21 86 ASP A N 1
ATOM 669 C CA . ASP A 1 91 ? 24.961 24.158 67.199 1.00 15.94 86 ASP A CA 1
ATOM 670 C C . ASP A 1 91 ? 26.514 23.984 67.232 1.00 13.53 86 ASP A C 1
ATOM 671 O O . ASP A 1 91 ? 27.191 24.259 68.196 1.00 13.75 86 ASP A O 1
ATOM 676 N N . GLY A 1 92 ? 27.023 23.451 66.154 1.00 14.15 87 GLY A N 1
ATOM 677 C CA . GLY A 1 92 ? 28.457 23.205 66.015 1.00 13.74 87 GLY A CA 1
ATOM 678 C C . GLY A 1 92 ? 29.205 24.552 65.822 1.00 11.53 87 GLY A C 1
ATOM 679 O O . GLY A 1 92 ? 30.317 24.634 66.316 1.00 12.40 87 GLY A O 1
ATOM 680 N N . ILE A 1 93 ? 28.637 25.489 65.162 1.00 11.47 88 ILE A N 1
ATOM 681 C CA . ILE A 1 93 ? 29.205 26.856 65.044 1.00 12.94 88 ILE A CA 1
ATOM 682 C C . ILE A 1 93 ? 29.363 27.423 66.425 1.00 12.09 88 ILE A C 1
ATOM 683 O O . ILE A 1 93 ? 30.445 27.917 66.804 1.00 12.65 88 ILE A O 1
ATOM 688 N N . ARG A 1 94 ? 28.325 27.340 67.252 1.00 12.06 89 ARG A N 1
ATOM 689 C CA . ARG A 1 94 ? 28.387 27.892 68.608 1.00 12.68 89 ARG A CA 1
ATOM 690 C C . ARG A 1 94 ? 29.364 27.118 69.446 1.00 12.69 89 ARG A C 1
ATOM 691 O O . ARG A 1 94 ? 30.100 27.705 70.243 1.00 13.48 89 ARG A O 1
ATOM 699 N N . PHE A 1 95 ? 29.386 25.776 69.329 1.00 12.31 90 PHE A N 1
ATOM 700 C CA . PHE A 1 95 ? 30.313 25.028 70.103 1.00 14.12 90 PHE A CA 1
ATOM 701 C C . PHE A 1 95 ? 31.748 25.495 69.816 1.00 11.68 90 PHE A C 1
ATOM 702 O O . PHE A 1 95 ? 32.525 25.684 70.683 1.00 13.48 90 PHE A O 1
ATOM 710 N N . VAL A 1 96 ? 32.081 25.583 68.518 1.00 11.54 91 VAL A N 1
ATOM 711 C CA . VAL A 1 96 ? 33.490 25.883 68.204 1.00 12.05 91 VAL A CA 1
ATOM 712 C C . VAL A 1 96 ? 33.782 27.259 68.608 1.00 13.46 91 VAL A C 1
ATOM 713 O O . VAL A 1 96 ? 34.899 27.469 69.094 1.00 14.43 91 VAL A O 1
ATOM 717 N N . LYS A 1 97 ? 32.861 28.190 68.429 1.00 13.19 92 LYS A N 1
ATOM 718 C CA . LYS A 1 97 ? 33.077 29.613 68.910 1.00 15.52 92 LYS A CA 1
ATOM 719 C C . LYS A 1 97 ? 33.298 29.687 70.429 1.00 16.61 92 LYS A C 1
ATOM 720 O O . LYS A 1 97 ? 33.906 30.683 70.907 1.00 21.65 92 LYS A O 1
ATOM 726 N N . SER A 1 98 ? 32.927 28.722 71.200 1.00 15.56 93 SER A N 1
ATOM 727 C CA . SER A 1 98 ? 33.123 28.771 72.647 1.00 18.42 93 SER A CA 1
ATOM 728 C C . SER A 1 98 ? 34.414 28.196 73.072 1.00 19.58 93 SER A C 1
ATOM 729 O O . SER A 1 98 ? 34.671 28.217 74.305 1.00 24.75 93 SER A O 1
ATOM 732 N N . ILE A 1 99 ? 35.255 27.677 72.165 1.00 17.25 94 ILE A N 1
ATOM 733 C CA . ILE A 1 99 ? 36.529 27.068 72.558 1.00 19.85 94 ILE A CA 1
ATOM 734 C C . ILE A 1 99 ? 37.576 28.159 72.450 1.00 19.95 94 ILE A C 1
ATOM 735 O O . ILE A 1 99 ? 38.042 28.467 71.360 1.00 19.60 94 ILE A O 1
ATOM 740 N N . SER A 1 100 ? 38.073 28.655 73.573 1.00 21.26 95 SER A N 1
ATOM 741 C CA . SER A 1 100 ? 39.058 29.692 73.548 1.00 21.82 95 SER A CA 1
ATOM 742 C C . SER A 1 100 ? 40.454 29.266 72.980 1.00 18.34 95 SER A C 1
ATOM 743 O O . SER A 1 100 ? 41.109 30.124 72.445 1.00 23.54 95 SER A O 1
ATOM 746 N N A GLU A 1 101 ? 40.765 27.978 73.111 0.50 18.94 96 GLU A N 1
ATOM 747 N N B GLU A 1 101 ? 40.796 27.994 73.072 0.50 19.43 96 GLU A N 1
ATOM 748 C CA A GLU A 1 101 ? 42.074 27.410 72.737 0.50 19.59 96 GLU A CA 1
ATOM 749 C CA B GLU A 1 101 ? 42.140 27.560 72.667 0.50 20.20 96 GLU A CA 1
ATOM 750 C C A GLU A 1 101 ? 42.334 27.490 71.197 0.50 20.65 96 GLU A C 1
ATOM 751 C C B GLU A 1 101 ? 42.271 27.234 71.189 0.50 19.40 96 GLU A C 1
ATOM 752 O O A GLU A 1 101 ? 43.521 27.707 70.763 0.50 20.86 96 GLU A O 1
ATOM 753 O O B GLU A 1 101 ? 43.280 26.792 70.781 0.50 17.32 96 GLU A O 1
ATOM 764 N N . LEU A 1 102 ? 41.220 27.473 70.407 1.00 18.13 97 LEU A N 1
ATOM 765 C CA . LEU A 1 102 ? 41.367 27.437 68.958 1.00 18.28 97 LEU A CA 1
ATOM 766 C C . LEU A 1 102 ? 41.633 28.849 68.460 1.00 18.40 97 LEU A C 1
ATOM 767 O O . LEU A 1 102 ? 40.813 29.718 68.658 1.00 20.22 97 LEU A O 1
ATOM 772 N N . ARG A 1 103 ? 42.768 29.096 67.866 1.00 18.13 98 ARG A N 1
ATOM 773 C CA . ARG A 1 103 ? 43.181 30.355 67.527 1.00 18.09 98 ARG A CA 1
ATOM 774 C C . ARG A 1 103 ? 43.069 30.810 66.053 1.00 20.54 98 ARG A C 1
ATOM 775 O O . ARG A 1 103 ? 43.200 31.936 65.689 1.00 20.15 98 ARG A O 1
ATOM 783 N N . THR A 1 104 ? 42.947 29.811 65.218 1.00 16.54 99 THR A N 1
ATOM 784 C CA . THR A 1 104 ? 42.985 29.999 63.807 1.00 15.14 99 THR A CA 1
ATOM 785 C C . THR A 1 104 ? 41.660 29.451 63.104 1.00 13.35 99 THR A C 1
ATOM 786 O O . THR A 1 104 ? 41.109 28.499 63.647 1.00 12.60 99 THR A O 1
ATOM 790 N N . SER A 1 105 ? 41.428 29.935 61.921 1.00 13.17 100 SER A N 1
ATOM 791 C CA . SER A 1 105 ? 40.277 29.402 61.131 1.00 12.03 100 SER A CA 1
ATOM 792 C C . SER A 1 105 ? 40.589 27.994 60.803 1.00 12.90 100 SER A C 1
ATOM 793 O O . SER A 1 105 ? 39.581 27.222 60.777 1.00 11.59 100 SER A O 1
ATOM 796 N N . LEU A 1 106 ? 41.819 27.533 60.505 1.00 11.73 101 LEU A N 1
ATOM 797 C CA . LEU A 1 106 ? 42.035 26.194 60.203 1.00 11.85 101 LEU A CA 1
ATOM 798 C C . LEU A 1 106 ? 41.572 25.374 61.401 1.00 12.82 101 LEU A C 1
ATOM 799 O O . LEU A 1 106 ? 40.926 24.312 61.175 1.00 12.46 101 LEU A O 1
ATOM 804 N N . GLY A 1 107 ? 42.092 25.702 62.634 1.00 11.48 102 GLY A N 1
ATOM 805 C CA . GLY A 1 107 ? 41.799 24.908 63.728 1.00 12.85 102 GLY A CA 1
ATOM 806 C C . GLY A 1 107 ? 40.263 24.813 64.075 1.00 10.65 102 GLY A C 1
ATOM 807 O O . GLY A 1 107 ? 39.762 23.736 64.415 1.00 11.51 102 GLY A O 1
ATOM 808 N N A LYS A 1 108 ? 39.634 25.944 63.930 0.50 11.88 103 LYS A N 1
ATOM 809 N N B LYS A 1 108 ? 39.623 25.910 63.921 0.50 11.41 103 LYS A N 1
ATOM 810 C CA A LYS A 1 108 ? 38.182 26.027 64.158 0.50 10.65 103 LYS A CA 1
ATOM 811 C CA B LYS A 1 108 ? 38.186 25.917 64.174 0.50 9.85 103 LYS A CA 1
ATOM 812 C C A LYS A 1 108 ? 37.439 25.131 63.188 0.50 10.40 103 LYS A C 1
ATOM 813 C C B LYS A 1 108 ? 37.438 25.097 63.186 0.50 10.04 103 LYS A C 1
ATOM 814 O O A LYS A 1 108 ? 36.505 24.420 63.554 0.50 10.76 103 LYS A O 1
ATOM 815 O O B LYS A 1 108 ? 36.499 24.392 63.538 0.50 10.43 103 LYS A O 1
ATOM 826 N N . GLY A 1 109 ? 37.829 25.152 61.915 1.00 9.98 104 GLY A N 1
ATOM 827 C CA . GLY A 1 109 ? 37.206 24.316 60.938 1.00 9.11 104 GLY A CA 1
ATOM 828 C C . GLY A 1 109 ? 37.377 22.832 61.233 1.00 8.61 104 GLY A C 1
ATOM 829 O O . GLY A 1 109 ? 36.450 22.036 61.054 1.00 9.55 104 GLY A O 1
ATOM 830 N N . ARG A 1 110 ? 38.581 22.440 61.693 1.00 9.46 105 ARG A N 1
ATOM 831 C CA . ARG A 1 110 ? 38.821 21.028 62.065 1.00 9.92 105 ARG A CA 1
ATOM 832 C C . ARG A 1 110 ? 37.897 20.649 63.255 1.00 9.66 105 ARG A C 1
ATOM 833 O O . ARG A 1 110 ? 37.398 19.507 63.290 1.00 10.97 105 ARG A O 1
ATOM 841 N N . ALA A 1 111 ? 37.837 21.521 64.258 1.00 10.49 106 ALA A N 1
ATOM 842 C CA . ALA A 1 111 ? 36.964 21.273 65.387 1.00 10.08 106 ALA A CA 1
ATOM 843 C C . ALA A 1 111 ? 35.539 21.100 64.943 1.00 10.87 106 ALA A C 1
ATOM 844 O O . ALA A 1 111 ? 34.804 20.252 65.495 1.00 11.29 106 ALA A O 1
ATOM 846 N N . PHE A 1 112 ? 35.109 21.934 63.982 1.00 10.08 107 PHE A N 1
ATOM 847 C CA . PHE A 1 112 ? 33.726 21.784 63.519 1.00 9.37 107 PHE A CA 1
ATOM 848 C C . PHE A 1 112 ? 33.482 20.462 62.822 1.00 9.57 107 PHE A C 1
ATOM 849 O O . PHE A 1 112 ? 32.432 19.841 63.002 1.00 9.73 107 PHE A O 1
ATOM 857 N N . ILE A 1 113 ? 34.431 20.041 61.997 1.00 9.16 108 ILE A N 1
ATOM 858 C CA . ILE A 1 113 ? 34.286 18.713 61.347 1.00 9.85 108 ILE A CA 1
ATOM 859 C C . ILE A 1 113 ? 34.177 17.618 62.401 1.00 10.14 108 ILE A C 1
ATOM 860 O O . ILE A 1 113 ? 33.317 16.734 62.282 1.00 10.99 108 ILE A O 1
ATOM 865 N N . ARG A 1 114 ? 35.053 17.695 63.422 1.00 9.93 109 ARG A N 1
ATOM 866 C CA . ARG A 1 114 ? 35.064 16.602 64.420 1.00 10.23 109 ARG A CA 1
ATOM 867 C C . ARG A 1 114 ? 33.766 16.644 65.263 1.00 9.77 109 ARG A C 1
ATOM 868 O O . ARG A 1 114 ? 33.241 15.583 65.556 1.00 12.46 109 ARG A O 1
ATOM 876 N N . TYR A 1 115 ? 33.306 17.837 65.618 1.00 10.84 110 TYR A N 1
ATOM 877 C CA . TYR A 1 115 ? 32.049 17.930 66.308 1.00 12.30 110 TYR A CA 1
ATOM 878 C C . TYR A 1 115 ? 30.938 17.324 65.503 1.00 13.06 110 TYR A C 1
ATOM 879 O O . TYR A 1 115 ? 30.030 16.560 65.996 1.00 12.32 110 TYR A O 1
ATOM 888 N N . SER A 1 116 ? 30.920 17.602 64.191 1.00 11.08 111 SER A N 1
ATOM 889 C CA . SER A 1 116 ? 29.897 17.124 63.288 1.00 11.67 111 SER A CA 1
ATOM 890 C C . SER A 1 116 ? 29.930 15.581 63.223 1.00 11.42 111 SER A C 1
ATOM 891 O O . SER A 1 116 ? 28.839 14.970 63.200 1.00 13.12 111 SER A O 1
ATOM 894 N N . LEU A 1 117 ? 31.123 15.022 63.119 1.00 11.20 112 LEU A N 1
ATOM 895 C CA . LEU A 1 117 ? 31.254 13.527 63.162 1.00 11.20 112 LEU A CA 1
ATOM 896 C C . LEU A 1 117 ? 30.707 12.936 64.448 1.00 12.41 112 LEU A C 1
ATOM 897 O O . LEU A 1 117 ? 29.996 11.952 64.399 1.00 13.06 112 LEU A O 1
ATOM 902 N N . VAL A 1 118 ? 31.058 13.507 65.569 1.00 12.09 113 VAL A N 1
ATOM 903 C CA . VAL A 1 118 ? 30.611 13.014 66.868 1.00 13.88 113 VAL A CA 1
ATOM 904 C C . VAL A 1 118 ? 29.093 13.026 66.913 1.00 14.69 113 VAL A C 1
ATOM 905 O O . VAL A 1 118 ? 28.449 12.077 67.481 1.00 15.78 113 VAL A O 1
ATOM 909 N N . HIS A 1 119 ? 28.441 14.105 66.431 1.00 12.46 114 HIS A N 1
ATOM 910 C CA . HIS A 1 119 ? 27.040 14.253 66.449 1.00 11.95 114 HIS A CA 1
ATOM 911 C C . HIS A 1 119 ? 26.294 13.692 65.247 1.00 13.47 114 HIS A C 1
ATOM 912 O O . HIS A 1 119 ? 25.129 13.804 65.168 1.00 14.58 114 HIS A O 1
ATOM 919 N N . GLN A 1 120 ? 27.013 13.022 64.335 1.00 12.67 115 GLN A N 1
ATOM 920 C CA . GLN A 1 120 ? 26.416 12.361 63.220 1.00 14.38 115 GLN A CA 1
ATOM 921 C C . GLN A 1 120 ? 25.685 13.309 62.311 1.00 13.68 115 GLN A C 1
ATOM 922 O O . GLN A 1 120 ? 24.694 12.993 61.643 1.00 15.30 115 GLN A O 1
ATOM 928 N N . ARG A 1 121 ? 26.209 14.542 62.140 1.00 12.29 116 ARG A N 1
ATOM 929 C CA . ARG A 1 121 ? 25.572 15.586 61.383 1.00 11.53 116 ARG A CA 1
ATOM 930 C C . ARG A 1 121 ? 26.415 16.045 60.169 1.00 12.58 116 ARG A C 1
ATOM 931 O O . ARG A 1 121 ? 26.017 17.036 59.515 1.00 12.78 116 ARG A O 1
ATOM 939 N N . LEU A 1 122 ? 27.568 15.414 59.876 1.00 11.32 117 LEU A N 1
ATOM 940 C CA . LEU A 1 122 ? 28.415 16.043 58.866 1.00 11.92 117 LEU A CA 1
ATOM 941 C C . LEU A 1 122 ? 27.775 16.201 57.530 1.00 10.59 117 LEU A C 1
ATOM 942 O O . LEU A 1 122 ? 27.860 17.230 56.879 1.00 11.28 117 LEU A O 1
ATOM 947 N N . ALA A 1 123 ? 27.280 15.105 57.022 1.00 10.63 118 ALA A N 1
ATOM 948 C CA . ALA A 1 123 ? 26.610 15.175 55.757 1.00 11.44 118 ALA A CA 1
ATOM 949 C C . ALA A 1 123 ? 25.507 16.233 55.625 1.00 13.09 118 ALA A C 1
ATOM 950 O O . ALA A 1 123 ? 25.414 16.979 54.664 1.00 11.95 118 ALA A O 1
ATOM 952 N N . ASP A 1 124 ? 24.705 16.332 56.641 1.00 12.52 119 ASP A N 1
ATOM 953 C CA . ASP A 1 124 ? 23.563 17.262 56.629 1.00 11.58 119 ASP A CA 1
ATOM 954 C C . ASP A 1 124 ? 24.031 18.696 56.651 1.00 12.75 119 ASP A C 1
ATOM 955 O O . ASP A 1 124 ? 23.550 19.590 55.949 1.00 13.84 119 ASP A O 1
ATOM 960 N N . THR A 1 125 ? 25.087 18.883 57.442 1.00 11.36 120 THR A N 1
ATOM 961 C CA . THR A 1 125 ? 25.656 20.271 57.564 1.00 12.66 120 THR A CA 1
ATOM 962 C C . THR A 1 125 ? 26.283 20.700 56.267 1.00 10.77 120 THR A C 1
ATOM 963 O O . THR A 1 125 ? 26.054 21.822 55.779 1.00 11.62 120 THR A O 1
ATOM 967 N N . LEU A 1 126 ? 27.030 19.835 55.636 1.00 11.56 121 LEU A N 1
ATOM 968 C CA . LEU A 1 126 ? 27.633 20.174 54.335 1.00 12.11 121 LEU A CA 1
ATOM 969 C C . LEU A 1 126 ? 26.695 20.275 53.233 1.00 11.51 121 LEU A C 1
ATOM 970 O O . LEU A 1 126 ? 26.751 21.202 52.410 1.00 11.79 121 LEU A O 1
ATOM 975 N N . GLN A 1 127 ? 25.624 19.420 53.217 1.00 10.21 122 GLN A N 1
ATOM 976 C CA . GLN A 1 127 ? 24.599 19.541 52.256 1.00 10.80 122 GLN A CA 1
ATOM 977 C C . GLN A 1 127 ? 23.965 20.944 52.336 1.00 10.34 122 GLN A C 1
ATOM 978 O O . GLN A 1 127 ? 23.624 21.576 51.331 1.00 11.20 122 GLN A O 1
ATOM 984 N N A GLN A 1 128 ? 23.746 21.406 53.571 0.50 11.03 123 GLN A N 1
ATOM 985 N N B GLN A 1 128 ? 23.752 21.415 53.548 0.50 11.25 123 GLN A N 1
ATOM 986 C CA A GLN A 1 12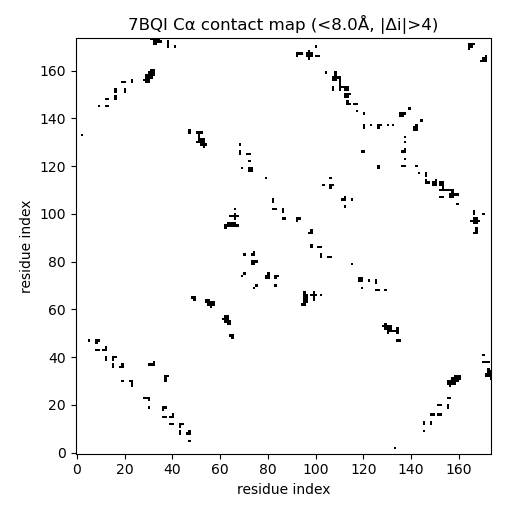8 ? 23.106 22.700 53.801 0.50 12.38 123 GLN A CA 1
ATOM 987 C CA B GLN A 1 128 ? 23.134 22.703 53.705 0.50 12.54 123 GLN A CA 1
ATOM 988 C C A GLN A 1 128 ? 24.013 23.820 53.288 0.50 11.51 123 GLN A C 1
ATOM 989 C C B GLN A 1 128 ? 24.032 23.823 53.233 0.50 11.77 123 GLN A C 1
ATOM 990 O O A GLN A 1 128 ? 23.559 24.800 52.719 0.50 13.41 123 GLN A O 1
ATOM 991 O O B GLN A 1 128 ? 23.593 24.806 52.660 0.50 13.36 123 GLN A O 1
ATOM 1002 N N . CYS A 1 129 ? 25.349 23.716 53.459 1.00 10.43 124 CYS A N 1
ATOM 1003 C CA . CYS A 1 129 ? 26.302 24.676 52.898 1.00 10.71 124 CYS A CA 1
ATOM 1004 C C . CYS A 1 129 ? 26.286 24.732 51.419 1.00 10.08 124 CYS A C 1
ATOM 1005 O O . CYS A 1 129 ? 26.131 25.760 50.798 1.00 10.94 124 CYS A O 1
ATOM 1008 N N . PHE A 1 130 ? 26.301 23.580 50.749 1.00 10.57 125 PHE A N 1
ATOM 1009 C CA . PHE A 1 130 ? 26.438 23.549 49.325 1.00 10.51 125 PHE A CA 1
ATOM 1010 C C . PHE A 1 130 ? 25.137 23.936 48.681 1.00 12.26 125 PHE A C 1
ATOM 1011 O O . PHE A 1 130 ? 25.114 24.381 47.529 1.00 13.62 125 PHE A O 1
ATOM 1019 N N . MET A 1 131 ? 24.048 23.846 49.386 1.00 12.67 126 MET A N 1
ATOM 1020 C CA . ME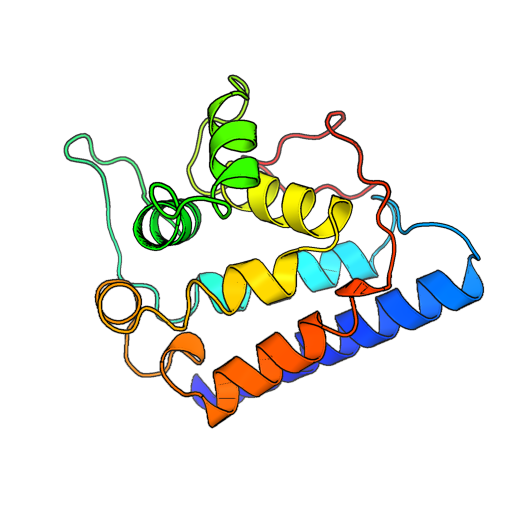T A 1 131 ? 22.798 24.337 48.830 1.00 14.12 126 MET A CA 1
ATOM 1021 C C . MET A 1 131 ? 22.785 25.857 48.642 1.00 15.43 126 MET A C 1
ATOM 1022 O O . MET A 1 131 ? 22.002 26.392 47.822 1.00 16.18 126 MET A O 1
ATOM 1027 N N . ASN A 1 132 ? 23.575 26.546 49.502 1.00 12.45 127 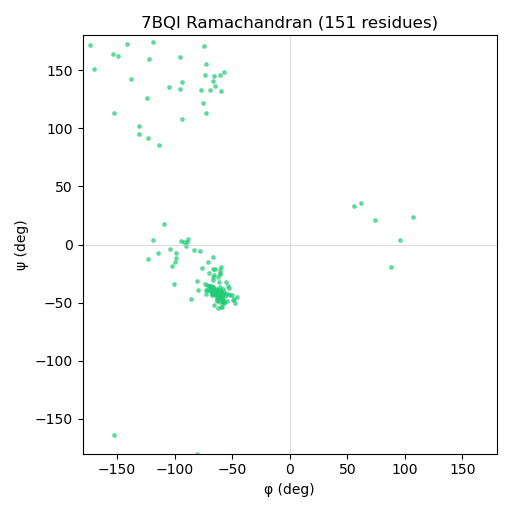ASN A N 1
ATOM 1028 C CA . ASN A 1 132 ? 23.698 27.961 49.382 1.00 12.66 127 ASN A CA 1
ATOM 1029 C C . ASN A 1 132 ? 24.662 28.296 48.310 1.00 11.94 127 ASN A C 1
ATOM 1030 O O . ASN A 1 132 ? 25.856 28.432 48.461 1.00 12.53 127 ASN A O 1
ATOM 1035 N N A THR A 1 133 ? 24.088 28.396 47.105 0.50 14.34 128 THR A N 1
ATOM 1036 N N B THR A 1 133 ? 24.166 28.449 47.067 0.50 13.94 128 THR A N 1
ATOM 1037 C CA A THR A 1 133 ? 24.796 28.705 45.892 0.50 14.94 128 THR A CA 1
ATOM 1038 C CA B THR A 1 133 ? 25.051 28.728 45.927 0.50 13.96 128 THR A CA 1
ATOM 1039 C C A THR A 1 133 ? 25.496 30.050 45.885 0.50 12.77 128 THR A C 1
ATOM 1040 C C B THR A 1 133 ? 25.592 30.107 45.913 0.50 12.43 128 THR A C 1
ATOM 1041 O O A THR A 1 133 ? 26.608 30.196 45.337 0.50 14.31 128 THR A O 1
ATOM 1042 O O B THR A 1 133 ? 26.714 30.328 45.440 0.50 14.43 128 THR A O 1
ATOM 1049 N N . LYS A 1 134 ? 24.865 31.006 46.521 1.00 13.93 129 LYS A N 1
ATOM 1050 C CA . LYS A 1 134 ? 25.350 32.395 46.626 1.00 14.26 129 LYS A CA 1
ATOM 1051 C C . LYS A 1 134 ? 26.665 32.435 47.440 1.00 14.91 129 LYS A C 1
ATOM 1052 O O . LYS A 1 134 ? 27.638 32.866 46.976 1.00 15.38 129 LYS A O 1
ATOM 1058 N N . VAL A 1 135 ? 26.601 31.863 48.651 1.00 13.67 130 VAL A N 1
ATOM 1059 C CA . VAL A 1 135 ? 27.807 31.831 49.455 1.00 14.23 130 VAL A CA 1
ATOM 1060 C C . VAL A 1 135 ? 28.859 30.949 48.888 1.00 13.70 130 VAL A C 1
ATOM 1061 O O . VAL A 1 135 ? 30.099 31.274 48.865 1.00 13.61 130 VAL A O 1
ATOM 1065 N N . THR A 1 136 ? 28.529 29.740 48.376 1.00 12.51 131 THR A N 1
ATOM 1066 C CA . THR A 1 136 ? 29.500 28.863 47.803 1.00 13.48 131 THR A CA 1
ATOM 1067 C C . THR A 1 136 ? 30.217 29.469 46.636 1.00 13.17 131 THR A C 1
ATOM 1068 O O . THR A 1 136 ? 31.439 29.367 46.530 1.00 13.43 131 THR A O 1
ATOM 1072 N N A SER A 1 137 ? 29.487 30.149 45.759 0.50 15.24 132 SER A N 1
ATOM 1073 N N B SER A 1 137 ? 29.489 30.100 45.723 0.50 14.35 132 SER A N 1
ATOM 1074 C CA A SER A 1 137 ? 30.143 30.834 44.623 0.50 16.51 132 SER A CA 1
ATOM 1075 C CA B SER A 1 137 ? 30.170 30.724 44.573 0.50 14.55 132 SER A CA 1
ATOM 1076 C C A SER A 1 137 ? 31.058 31.970 45.058 0.50 17.48 132 SER A C 1
ATOM 1077 C C B SER A 1 137 ? 31.024 31.957 45.024 0.50 16.52 132 SER A C 1
ATOM 1078 O O A SER A 1 137 ? 32.099 32.261 44.408 0.50 18.69 132 SER A O 1
ATOM 1079 O O B SER A 1 137 ? 32.038 32.271 44.343 0.50 18.47 132 SER A O 1
ATOM 1084 N N . ASP A 1 138 ? 30.725 32.631 46.132 1.00 15.82 133 ASP A N 1
ATOM 1085 C CA . ASP A 1 138 ? 31.587 33.694 46.689 1.00 19.31 133 ASP A CA 1
ATOM 1086 C C . ASP A 1 138 ? 32.941 33.132 47.251 1.00 17.84 133 ASP A C 1
ATOM 1087 O O . ASP A 1 138 ? 33.968 33.817 47.405 1.00 18.88 133 ASP A O 1
ATOM 1092 N N . TRP A 1 139 ? 32.903 31.845 47.677 1.00 14.94 134 TRP A N 1
ATOM 1093 C CA . TRP A 1 139 ? 34.103 31.143 48.301 1.00 14.07 134 TRP A CA 1
ATOM 1094 C C . TRP A 1 139 ? 34.855 30.262 47.422 1.00 13.82 134 TRP A C 1
ATOM 1095 O O . TRP A 1 139 ? 36.021 29.922 47.834 1.00 14.36 134 TRP A O 1
ATOM 1106 N N . TYR A 1 140 ? 34.396 29.831 46.257 1.00 13.14 135 TYR A N 1
ATOM 1107 C CA . TYR A 1 140 ? 35.011 28.812 45.482 1.00 13.23 135 TYR A CA 1
ATOM 1108 C C . TYR A 1 140 ? 35.026 29.182 43.971 1.00 15.01 135 TYR A C 1
ATOM 1109 O O . TYR A 1 140 ? 34.019 29.647 43.474 1.00 16.29 135 TYR A O 1
ATOM 1118 N N . TYR A 1 141 ? 36.108 28.817 43.365 1.00 16.06 136 TYR A N 1
ATOM 1119 C CA . TYR A 1 141 ? 36.225 28.853 41.844 1.00 19.08 136 TYR A CA 1
ATOM 1120 C C . TYR A 1 141 ? 35.560 27.609 41.230 1.00 20.35 136 TYR A C 1
ATOM 1121 O O . TYR A 1 141 ? 35.042 26.656 41.944 1.00 19.13 136 TYR A O 1
ATOM 1130 N N . ALA A 1 142 ? 35.619 27.556 39.881 1.00 24.55 137 ALA A N 1
ATOM 1131 C CA . ALA A 1 142 ? 34.650 26.808 39.126 1.00 23.42 137 ALA A CA 1
ATOM 1132 C C . ALA A 1 142 ? 34.683 25.339 39.315 1.00 18.22 137 ALA A C 1
ATOM 1133 O O . ALA A 1 142 ? 33.538 24.650 39.394 1.00 20.68 137 ALA A O 1
ATOM 1135 N N . ARG A 1 143 ? 35.907 24.911 39.463 1.00 19.59 138 ARG A N 1
ATOM 1136 C CA . ARG A 1 143 ? 36.188 23.479 39.460 1.00 19.68 138 ARG A CA 1
ATOM 1137 C C . ARG A 1 143 ? 35.801 22.894 40.815 1.00 14.51 138 ARG A C 1
ATOM 1138 O O . ARG A 1 143 ? 35.896 21.712 40.950 1.00 17.32 138 ARG A O 1
ATOM 1146 N N . SER A 1 144 ? 35.408 23.667 41.802 1.00 16.17 139 SER A N 1
ATOM 1147 C CA . SER A 1 144 ? 35.066 23.096 43.130 1.00 13.57 139 SER A CA 1
ATOM 1148 C C . SER A 1 144 ? 33.935 22.116 42.940 1.00 15.16 139 SER A C 1
ATOM 1149 O O . SER A 1 144 ? 32.920 22.512 42.282 1.00 13.79 139 SER A O 1
ATOM 1152 N N . PRO A 1 145 ? 33.982 20.916 43.476 1.00 13.22 140 PRO A N 1
ATOM 1153 C CA . PRO A 1 145 ? 32.870 20.060 43.399 1.00 14.23 140 PRO A CA 1
ATOM 1154 C C . PRO A 1 145 ? 31.666 20.643 44.061 1.00 11.91 140 PRO A C 1
ATOM 1155 O O . PRO A 1 145 ? 30.548 20.181 43.796 1.00 13.37 140 PRO A O 1
ATOM 1159 N N . PHE A 1 146 ? 31.845 21.607 44.985 1.00 12.24 141 PHE A N 1
ATOM 1160 C CA . PHE A 1 146 ? 30.652 22.073 45.768 1.00 12.74 141 PHE A CA 1
ATOM 1161 C C . PHE A 1 146 ? 29.689 22.879 44.904 1.00 13.75 141 PHE A C 1
ATOM 1162 O O . PHE A 1 146 ? 28.564 23.070 45.337 1.00 12.98 141 PHE A O 1
ATOM 1170 N N . LEU A 1 147 ? 30.135 23.309 43.749 1.00 15.18 142 LEU A N 1
ATOM 1171 C CA . LEU A 1 147 ? 29.237 24.076 42.873 1.00 14.67 142 LEU A CA 1
ATOM 1172 C C . LEU A 1 147 ? 28.461 23.164 41.851 1.00 15.61 142 LEU A C 1
ATOM 1173 O O . LEU A 1 147 ? 27.672 23.714 41.026 1.00 19.39 142 LEU A O 1
ATOM 1178 N N . GLN A 1 148 ? 28.645 21.823 41.909 1.00 15.23 143 GLN A N 1
ATOM 1179 C CA . GLN A 1 148 ? 28.250 20.932 40.859 1.00 14.92 143 GLN A CA 1
ATOM 1180 C C . GLN A 1 148 ? 27.448 19.775 41.563 1.00 17.24 143 GLN A C 1
ATOM 1181 O O . GLN A 1 148 ? 28.068 18.933 42.141 1.00 15.26 143 GLN A O 1
ATOM 1187 N N . PRO A 1 149 ? 26.093 19.754 41.529 1.00 15.42 144 PRO A N 1
ATOM 1188 C CA . PRO A 1 149 ? 25.471 18.597 42.248 1.00 16.52 144 PRO A CA 1
ATOM 1189 C C . PRO A 1 149 ? 25.929 17.285 41.894 1.00 14.66 144 PRO A C 1
ATOM 1190 O O . PRO A 1 149 ? 25.891 16.391 42.720 1.00 16.51 144 PRO A O 1
ATOM 1194 N N . LYS A 1 150 ? 26.209 17.064 40.547 1.00 15.94 145 LYS A N 1
ATOM 1195 C CA . LYS A 1 150 ? 26.735 15.795 40.195 1.00 17.53 145 LYS A CA 1
ATOM 1196 C C . LYS A 1 150 ? 27.871 15.354 41.153 1.00 16.98 145 LYS A C 1
ATOM 1197 O O . LYS A 1 150 ? 27.999 14.170 41.468 1.00 19.99 145 LYS A O 1
ATOM 1203 N N . LEU A 1 151 ? 28.769 16.227 41.448 1.00 16.81 146 LEU A N 1
ATOM 1204 C CA . LEU A 1 151 ? 29.896 15.974 42.359 1.00 14.65 146 LEU A CA 1
ATOM 1205 C C . LEU A 1 151 ? 29.574 16.205 43.842 1.00 15.50 146 LEU A C 1
ATOM 1206 O O . LEU A 1 151 ? 29.998 15.353 44.671 1.00 15.76 146 LEU A O 1
ATOM 1211 N N . SER A 1 152 ? 28.933 17.332 44.160 1.00 13.56 147 SER A N 1
ATOM 1212 C CA . SER A 1 152 ? 28.577 17.539 45.572 1.00 12.83 147 SER A CA 1
ATOM 1213 C C . SER A 1 152 ? 27.711 16.508 46.246 1.00 13.39 147 SER A C 1
ATOM 1214 O O . SER A 1 152 ? 27.953 16.104 47.327 1.00 15.15 147 SER A O 1
ATOM 1217 N N . SER A 1 153 ? 26.679 15.948 45.494 1.00 14.04 148 SER A N 1
ATOM 1218 C CA . SER A 1 153 ? 25.865 14.769 46.008 1.00 14.33 148 SER A CA 1
ATOM 1219 C C . SER A 1 153 ? 26.569 13.504 46.069 1.00 12.19 148 SER A C 1
ATOM 1220 O O . SER A 1 153 ? 26.223 12.630 46.803 1.00 14.99 148 SER A O 1
ATOM 1223 N N . ASP A 1 154 ? 27.634 13.377 45.214 1.00 15.97 149 ASP A N 1
ATOM 1224 C CA . ASP A 1 154 ? 28.486 12.171 45.344 1.00 17.77 149 ASP A CA 1
ATOM 1225 C C . ASP A 1 154 ? 29.200 12.253 46.721 1.00 13.99 149 ASP A C 1
ATOM 1226 O O . ASP A 1 154 ? 29.159 11.301 47.527 1.00 17.81 149 ASP A O 1
ATOM 1231 N N . ILE A 1 155 ? 29.844 13.383 46.956 1.00 14.35 150 ILE A N 1
ATOM 1232 C CA . ILE A 1 155 ? 30.527 13.554 48.252 1.00 14.76 150 ILE A CA 1
ATOM 1233 C C . ILE A 1 155 ? 29.538 13.475 49.443 1.00 13.26 150 ILE A C 1
ATOM 1234 O O . ILE A 1 155 ? 29.731 12.734 50.377 1.00 15.06 150 ILE A O 1
ATOM 1239 N N . VAL A 1 156 ? 28.418 14.197 49.323 1.00 13.05 151 VAL A N 1
ATOM 1240 C CA . VAL A 1 156 ? 27.390 14.111 50.408 1.00 14.02 151 VAL A CA 1
ATOM 1241 C C . VAL A 1 156 ? 26.816 12.746 50.667 1.00 12.76 151 VAL A C 1
ATOM 1242 O O . VAL A 1 156 ? 26.644 12.240 51.743 1.00 13.78 151 VAL A O 1
ATOM 1246 N N . GLY A 1 157 ? 26.576 12.089 49.498 1.00 14.69 152 GLY A N 1
ATOM 1247 C CA . GLY A 1 157 ? 26.224 10.662 49.518 1.00 15.59 152 GLY A CA 1
ATOM 1248 C C . GLY A 1 157 ? 27.123 9.756 50.342 1.00 14.25 152 GLY A C 1
ATOM 1249 O O . GLY A 1 157 ? 26.643 8.916 51.152 1.00 16.09 152 GLY A O 1
ATOM 1250 N N . GLN A 1 158 ? 28.421 9.898 50.151 1.00 16.17 153 GLN A N 1
ATOM 1251 C CA . GLN A 1 158 ? 29.425 9.173 50.936 1.00 17.01 153 GLN A CA 1
ATOM 1252 C C . GLN A 1 158 ? 29.247 9.523 52.412 1.00 15.76 153 GLN A C 1
ATOM 1253 O O . GLN A 1 158 ? 29.197 8.633 53.267 1.00 19.30 153 GLN A O 1
ATOM 1259 N N . LEU A 1 159 ? 29.022 10.794 52.702 1.00 17.11 154 LEU A N 1
ATOM 1260 C CA . LEU A 1 159 ? 28.905 11.253 54.031 1.00 16.54 154 LEU A CA 1
ATOM 1261 C C . LEU A 1 159 ? 27.719 10.764 54.772 1.00 16.02 154 LEU A C 1
ATOM 1262 O O . LEU A 1 159 ? 27.790 10.490 55.956 1.00 15.96 154 LEU A O 1
ATOM 1267 N N . TYR A 1 160 ? 26.622 10.516 54.054 1.00 17.11 155 TYR A N 1
ATOM 1268 C CA . TYR A 1 160 ? 25.452 9.940 54.708 1.00 15.44 155 TYR A CA 1
ATOM 1269 C C . TYR A 1 160 ? 25.720 8.580 55.247 1.00 17.58 155 TYR A C 1
ATOM 1270 O O . TYR A 1 160 ? 25.088 8.180 56.246 1.00 18.53 155 TYR A O 1
ATOM 1279 N N A GLU A 1 161 ? 26.681 7.839 54.672 0.50 20.11 156 GLU A N 1
ATOM 1280 N N B GLU A 1 161 ? 26.696 7.856 54.639 0.50 19.70 156 GLU A N 1
ATOM 1281 C CA A GLU A 1 161 ? 27.005 6.540 55.269 0.50 22.03 156 GLU A CA 1
ATOM 1282 C CA B GLU A 1 161 ? 27.170 6.553 55.185 0.50 21.11 156 GLU A CA 1
ATOM 1283 C C A GLU A 1 161 ? 27.660 6.713 56.633 0.50 19.85 156 GLU A C 1
ATOM 1284 C C B GLU A 1 161 ? 27.618 6.741 56.631 0.50 19.64 156 GLU A C 1
ATOM 1285 O O A GLU A 1 161 ? 27.623 5.812 57.442 0.50 21.43 156 GLU A O 1
ATOM 1286 O O B GLU A 1 161 ? 27.377 5.905 57.496 0.50 21.96 156 GLU A O 1
ATOM 1297 N N . LEU A 1 162 ? 28.256 7.898 56.934 1.00 18.70 157 LEU A N 1
ATOM 1298 C CA . LEU A 1 162 ? 28.733 8.106 58.254 1.00 16.85 157 LEU A CA 1
ATOM 1299 C C . LEU A 1 162 ? 27.654 8.514 59.269 1.00 17.96 157 LEU A C 1
ATOM 1300 O O . LEU A 1 162 ? 27.915 8.533 60.461 1.00 17.72 157 LEU A O 1
ATOM 1305 N N . THR A 1 163 ? 26.495 8.926 58.752 1.00 21.26 158 THR A N 1
ATOM 1306 C CA . THR A 1 163 ? 25.448 9.337 59.634 1.00 22.55 158 THR A CA 1
ATOM 1307 C C . THR A 1 163 ? 25.179 8.168 60.599 1.00 24.82 158 THR A C 1
ATOM 1308 O O . THR A 1 163 ? 25.020 8.372 61.785 1.00 25.53 158 THR A O 1
ATOM 1312 N N . GLU A 1 164 ? 25.352 6.905 60.174 1.00 28.84 159 GLU A N 1
ATOM 1313 C CA . GLU A 1 164 ? 25.213 5.794 61.128 1.00 32.39 159 GLU A CA 1
ATOM 1314 C C . GLU A 1 164 ? 26.449 5.198 61.847 1.00 33.17 159 GLU A C 1
ATOM 1315 O O . GLU A 1 164 ? 26.315 4.223 62.593 1.00 35.86 159 GLU A O 1
ATOM 1321 N N . VAL A 1 165 ? 27.631 5.767 61.619 1.00 25.71 160 VAL A N 1
ATOM 1322 C CA . VAL A 1 165 ? 28.840 5.388 62.255 1.00 22.80 160 VAL A CA 1
ATOM 1323 C C . VAL A 1 165 ? 29.024 6.308 63.421 1.00 23.67 160 VAL A C 1
ATOM 1324 O O . VAL A 1 165 ? 28.854 7.519 63.302 1.00 23.05 160 VAL A O 1
ATOM 1328 N N . GLN A 1 166 ? 29.361 5.747 64.583 1.00 23.02 161 GLN A N 1
ATOM 1329 C CA . GLN A 1 166 ? 29.610 6.516 65.755 1.00 20.75 161 GLN A CA 1
ATOM 1330 C C . GLN A 1 166 ? 31.015 6.832 65.934 1.00 18.94 161 GLN A C 1
ATOM 1331 O O . GLN A 1 166 ? 31.898 6.050 65.594 1.00 21.96 161 GLN A O 1
ATOM 1337 N N . PHE A 1 167 ? 31.318 8.060 66.379 1.00 16.64 162 PHE A N 1
ATOM 1338 C CA . PHE A 1 167 ? 32.524 8.547 66.593 1.00 15.32 162 PHE A CA 1
ATOM 1339 C C . PHE A 1 167 ? 32.609 9.028 68.013 1.00 20.13 162 PHE A C 1
ATOM 1340 O O . PHE A 1 167 ? 31.848 9.911 68.440 1.00 20.34 162 PHE A O 1
ATOM 1348 N N . ASP A 1 168 ? 33.635 8.504 68.675 1.00 18.89 163 ASP A N 1
ATOM 1349 C CA . ASP A 1 168 ? 33.866 8.931 70.062 1.00 21.17 163 ASP A CA 1
ATOM 1350 C C . ASP A 1 168 ? 35.138 9.657 70.029 1.00 19.54 163 ASP A C 1
ATOM 1351 O O . ASP A 1 168 ? 36.241 9.079 70.236 1.00 20.35 163 ASP A O 1
ATOM 1356 N N . LEU A 1 169 ? 35.101 10.955 69.714 1.00 20.44 164 LEU A N 1
ATOM 1357 C CA . LEU A 1 169 ? 36.274 11.717 69.484 1.00 18.61 164 LEU A CA 1
ATOM 1358 C C . LEU A 1 169 ? 36.484 12.568 70.652 1.00 21.95 164 LEU A C 1
ATOM 1359 O O . LEU A 1 169 ? 35.566 13.254 71.156 1.00 24.14 164 LEU A O 1
ATOM 1364 N N . ALA A 1 170 ? 37.729 12.599 71.086 1.00 21.60 165 ALA A N 1
ATOM 1365 C CA . ALA A 1 170 ? 38.045 13.340 72.272 1.00 22.22 165 ALA A CA 1
ATOM 1366 C C . ALA A 1 170 ? 38.006 14.818 72.012 1.00 20.99 165 ALA A C 1
ATOM 1367 O O . ALA A 1 170 ? 38.273 15.268 70.916 1.00 21.27 165 ALA A O 1
ATOM 1369 N N . SER A 1 171 ? 37.772 15.594 73.066 1.00 26.24 166 SER A N 1
ATOM 1370 C CA . SER A 1 171 ? 37.697 17.034 72.888 1.00 25.13 166 SER A CA 1
ATOM 1371 C C . SER A 1 171 ? 38.998 17.751 73.257 1.00 24.68 166 SER A C 1
ATOM 1372 O O . SER A 1 171 ? 39.228 18.874 72.830 1.00 26.04 166 SER A O 1
ATOM 1375 N N . ARG A 1 172 ? 39.890 17.029 73.892 1.00 22.82 167 ARG A N 1
ATOM 1376 C CA . ARG A 1 172 ? 41.229 17.540 74.208 1.00 21.45 167 ARG A CA 1
ATOM 1377 C C . ARG A 1 172 ? 42.196 16.449 74.027 1.00 20.76 167 ARG A C 1
ATOM 1378 O O . ARG A 1 172 ? 41.734 15.287 73.852 1.00 18.34 167 ARG A O 1
ATOM 1386 N N . GLY A 1 173 ? 43.486 16.762 74.124 1.00 19.47 168 GLY A N 1
ATOM 1387 C CA . GLY A 1 173 ? 44.585 15.821 73.948 1.00 22.01 168 GLY A CA 1
ATOM 1388 C C . GLY A 1 173 ? 45.340 15.995 72.663 1.00 18.67 168 GLY A C 1
ATOM 1389 O O . GLY A 1 173 ? 45.879 15.002 72.129 1.00 20.48 168 GLY A O 1
ATOM 1390 N N . PHE A 1 174 ? 45.293 17.225 72.072 1.00 19.27 169 PHE A N 1
ATOM 1391 C CA . PHE A 1 174 ? 45.832 17.516 70.677 1.00 18.72 169 PHE A CA 1
ATOM 1392 C C . PHE A 1 174 ? 45.728 19.061 70.494 1.00 17.47 169 PHE A C 1
ATOM 1393 O O . PHE A 1 174 ? 45.124 19.723 71.350 1.00 22.12 169 PHE A O 1
ATOM 1401 N N . ASP A 1 175 ? 46.294 19.601 69.411 1.00 16.39 170 ASP A N 1
ATOM 1402 C CA . ASP A 1 175 ? 46.265 21.032 69.059 1.00 16.88 170 ASP A CA 1
ATOM 1403 C C . ASP A 1 175 ? 45.815 21.155 67.564 1.00 16.53 170 ASP A C 1
ATOM 1404 O O . ASP A 1 175 ? 46.613 21.042 66.645 1.00 15.80 170 ASP A O 1
ATOM 1409 N N . LEU A 1 176 ? 44.536 21.370 67.342 1.00 15.10 171 LEU A N 1
ATOM 1410 C CA . LEU A 1 176 ? 44.015 21.461 65.922 1.00 13.49 171 LEU A CA 1
ATOM 1411 C C . LEU A 1 176 ? 44.518 22.528 65.105 1.00 13.83 171 LEU A C 1
ATOM 1412 O O . LEU A 1 176 ? 44.519 22.445 63.850 1.00 14.15 171 LEU A O 1
ATOM 1417 N N . ASP A 1 177 ? 44.917 23.639 65.678 1.00 14.77 172 ASP A N 1
ATOM 1418 C CA . ASP A 1 177 ? 45.567 24.706 64.910 1.00 14.65 172 ASP A CA 1
ATOM 1419 C C . ASP A 1 177 ? 46.912 24.249 64.214 1.00 17.14 172 ASP A C 1
ATOM 1420 O O . ASP A 1 177 ? 47.240 24.719 63.164 1.00 17.89 172 ASP A O 1
ATOM 1425 N N . ALA A 1 178 ? 47.496 23.224 64.822 1.00 16.42 173 ALA A N 1
ATOM 1426 C CA . ALA A 1 178 ? 48.781 22.681 64.326 1.00 18.26 173 ALA A CA 1
ATOM 1427 C C . ALA A 1 178 ? 48.619 21.423 63.504 1.00 18.66 173 ALA A C 1
ATOM 1428 O O . ALA A 1 178 ? 49.423 21.151 62.611 1.00 22.05 173 ALA A O 1
ATOM 1430 N N . ALA A 1 179 ? 47.674 20.572 63.798 1.00 15.61 174 ALA A N 1
ATOM 1431 C CA . ALA A 1 179 ? 47.578 19.244 63.245 1.00 16.66 174 ALA A CA 1
ATOM 1432 C C . ALA A 1 179 ? 46.291 18.530 63.539 1.00 16.33 174 ALA A C 1
ATOM 1433 O O . ALA A 1 179 ? 45.716 18.699 64.649 1.00 17.70 174 ALA A O 1
ATOM 1435 N N . TRP A 1 180 ? 45.870 17.637 62.640 1.00 16.19 175 TRP A N 1
ATOM 1436 C CA . TRP A 1 180 ? 44.844 16.744 62.934 1.00 16.57 175 TRP A CA 1
ATOM 1437 C C . TRP A 1 180 ? 45.320 15.756 64.062 1.00 15.98 175 TRP A C 1
ATOM 1438 O O . TRP A 1 18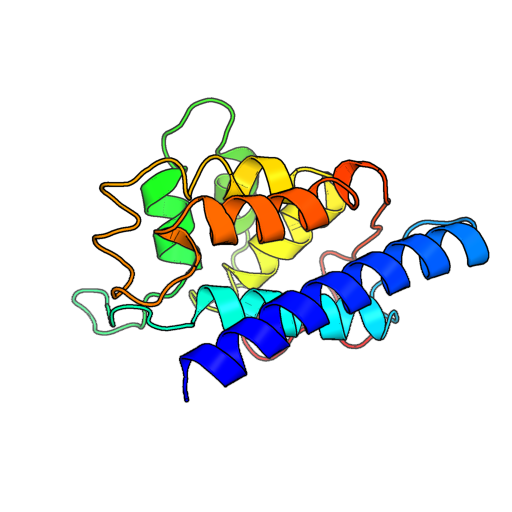0 ? 46.491 15.323 64.019 1.00 15.79 175 TRP A O 1
ATOM 1449 N N . PRO A 1 181 ? 44.469 15.352 64.917 1.00 14.20 176 PRO A N 1
ATOM 1450 C CA 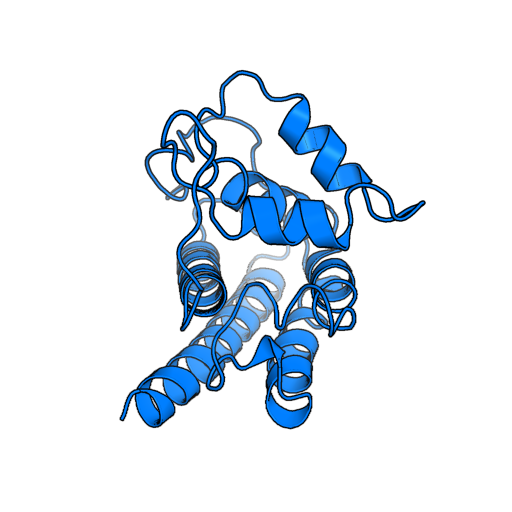. PRO A 1 181 ? 44.932 14.262 65.922 1.00 16.47 176 PRO A CA 1
ATOM 1451 C C . PRO A 1 181 ? 45.359 13.003 65.287 1.00 19.01 176 PRO A C 1
ATOM 1452 O O . PRO A 1 181 ? 44.896 12.613 64.249 1.00 17.43 176 PRO A O 1
ATOM 1456 N N . THR A 1 182 ? 46.343 12.368 65.899 1.00 15.66 177 THR A N 1
ATOM 1457 C CA . THR A 1 182 ? 46.913 11.081 65.391 1.00 17.24 177 THR A CA 1
ATOM 1458 C C . THR A 1 182 ? 46.672 9.868 66.330 1.00 14.89 177 THR A C 1
ATOM 1459 O O . THR A 1 182 ? 46.876 8.719 65.922 1.00 18.57 177 THR A O 1
ATOM 1463 N N . PHE A 1 183 ? 46.124 10.094 67.546 1.00 16.72 178 PHE A N 1
ATOM 1464 C CA . PHE A 1 183 ? 45.812 9.057 68.508 1.00 15.87 178 PHE A CA 1
ATOM 1465 C C . PHE A 1 183 ? 44.866 9.486 69.674 1.00 17.55 178 PHE A C 1
ATOM 1466 O O . PHE A 1 183 ? 44.730 10.666 69.789 1.00 19.57 178 PHE A O 1
#